Protein AF-A0A7W9WAJ3-F1 (afdb_monomer)

Radius of gyration: 45.56 Å; Cα contacts (8 Å, |Δi|>4): 59; chains: 1; bounding box: 118×29×117 Å

InterPro domains:
  IPR007157 PspA/VIPP1 [PF04012] (36-160)

pLDDT: mean 75.82, std 17.53, range [40.69, 97.5]

Solvent-accessible surface area (backbone atoms only — not comparable to full-atom values): 11025 Å² total; per-residue (Å²): 143,90,85,75,85,79,70,79,78,79,81,68,86,81,79,96,66,60,76,68,52,51,59,47,51,56,49,50,52,52,50,50,51,51,50,53,53,53,53,50,52,51,53,52,50,52,44,51,51,39,48,49,53,30,52,53,39,48,53,50,35,53,52,40,50,51,50,36,50,52,32,50,56,51,22,55,52,27,47,76,72,68,37,55,74,58,18,54,51,32,52,55,52,29,51,56,44,52,53,53,32,52,56,39,49,56,53,32,52,53,33,48,54,50,38,52,49,46,50,56,49,48,57,54,46,53,53,51,47,54,51,49,50,52,51,52,51,48,52,53,51,49,53,52,48,53,50,51,53,50,53,48,49,51,49,52,51,50,53,56,51,60,68,74,64,69,67,78,75,81,82,75,51,76,65,60,55,49,52,52,52,49,51,52,53,50,53,52,49,52,53,55,58,60,59,69,76,78,120

Structure (mmCIF, N/CA/C/O backbone):
data_AF-A0A7W9WAJ3-F1
#
_entry.id   AF-A0A7W9WAJ3-F1
#
loop_
_atom_site.group_PDB
_atom_site.id
_atom_site.type_symbol
_atom_site.label_atom_id
_atom_site.label_alt_id
_atom_site.label_comp_id
_atom_site.label_asym_id
_atom_site.label_entity_id
_atom_site.label_seq_id
_atom_site.pdbx_PDB_ins_code
_atom_site.Cartn_x
_atom_site.Cartn_y
_atom_site.Cartn_z
_atom_site.occupancy
_atom_site.B_iso_or_equiv
_atom_site.auth_seq_id
_atom_site.auth_comp_id
_atom_site.auth_asym_id
_atom_site.auth_atom_id
_atom_site.pdbx_PDB_model_num
ATOM 1 N N . MET A 1 1 ? 35.156 15.920 -78.385 1.00 47.38 1 MET A N 1
ATOM 2 C CA . MET A 1 1 ? 34.677 15.005 -77.328 1.00 47.38 1 MET A CA 1
ATOM 3 C C . MET A 1 1 ? 35.839 14.601 -76.423 1.00 47.38 1 MET A C 1
ATOM 5 O O . MET A 1 1 ? 36.484 13.623 -76.752 1.00 47.38 1 MET A O 1
ATOM 9 N N . GLN A 1 2 ? 36.147 15.353 -75.353 1.00 47.53 2 GLN A N 1
ATOM 10 C CA . GLN A 1 2 ? 37.034 14.914 -74.244 1.00 47.53 2 GLN A CA 1
ATOM 11 C C . GLN A 1 2 ? 37.204 16.011 -73.159 1.00 47.53 2 GLN A C 1
ATOM 13 O O . GLN A 1 2 ? 38.314 16.370 -72.790 1.00 47.53 2 GLN A O 1
ATOM 18 N N . ARG A 1 3 ? 36.112 16.615 -72.657 1.00 46.69 3 ARG A N 1
ATOM 19 C CA . ARG A 1 3 ? 36.189 17.608 -71.553 1.00 46.69 3 ARG A CA 1
ATOM 20 C C . ARG A 1 3 ? 35.044 17.560 -70.526 1.00 46.69 3 ARG A C 1
ATOM 22 O O . ARG A 1 3 ? 34.899 18.491 -69.747 1.00 46.69 3 ARG A O 1
ATOM 29 N N . HIS A 1 4 ? 34.261 16.479 -70.469 1.00 42.97 4 HIS A N 1
ATOM 30 C CA . HIS A 1 4 ? 33.134 16.377 -69.521 1.00 42.97 4 HIS A CA 1
ATOM 31 C C . HIS A 1 4 ? 33.294 15.329 -68.409 1.00 42.97 4 HIS A C 1
ATOM 33 O O . HIS A 1 4 ? 32.424 15.231 -67.555 1.00 42.97 4 HIS A O 1
ATOM 39 N N . LEU A 1 5 ? 34.416 14.603 -68.342 1.00 45.22 5 LEU A N 1
ATOM 40 C CA . LEU A 1 5 ? 34.637 13.572 -67.313 1.00 45.22 5 LEU A CA 1
ATOM 41 C C . LEU A 1 5 ? 35.437 14.042 -66.085 1.00 45.22 5 LEU A C 1
ATOM 43 O O . LEU A 1 5 ? 35.747 13.233 -65.224 1.00 45.22 5 LEU A O 1
ATOM 47 N N . ALA A 1 6 ? 35.751 15.337 -65.971 1.00 47.81 6 ALA A N 1
ATOM 48 C CA . ALA A 1 6 ? 36.511 15.879 -64.835 1.00 47.81 6 ALA A CA 1
ATOM 49 C C . ALA A 1 6 ? 35.654 16.641 -63.800 1.00 47.81 6 ALA A C 1
ATOM 51 O O . ALA A 1 6 ? 36.182 17.102 -62.796 1.00 47.81 6 ALA A 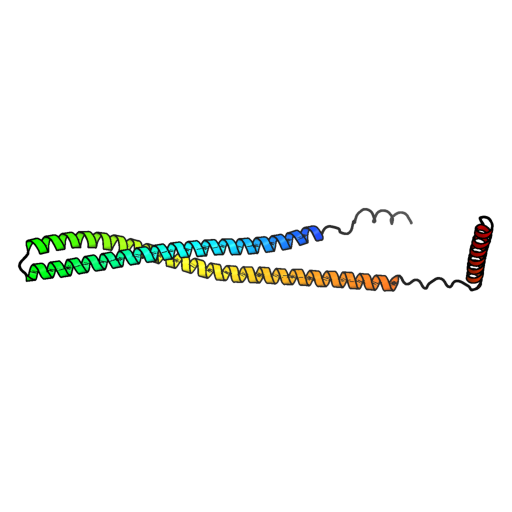O 1
ATOM 52 N N . LEU A 1 7 ? 34.339 16.778 -64.019 1.00 45.81 7 LEU A N 1
ATOM 53 C CA . LEU A 1 7 ? 33.447 17.567 -63.148 1.00 45.81 7 LEU A CA 1
ATOM 54 C C . LEU A 1 7 ? 32.481 16.727 -62.296 1.00 45.81 7 LEU A C 1
ATOM 56 O O . LEU A 1 7 ? 31.798 17.270 -61.436 1.00 45.81 7 LEU A O 1
ATOM 60 N N . LEU A 1 8 ? 32.468 15.403 -62.470 1.00 43.28 8 LEU A N 1
ATOM 61 C CA . LEU A 1 8 ? 31.647 14.470 -61.682 1.00 43.28 8 LEU A CA 1
ATOM 62 C C . LEU A 1 8 ? 32.394 13.849 -60.489 1.00 43.28 8 LEU A C 1
ATOM 64 O O . LEU A 1 8 ? 31.910 12.902 -59.884 1.00 43.28 8 LEU A O 1
ATOM 68 N N . LEU A 1 9 ? 33.563 14.393 -60.136 1.00 46.03 9 LEU A N 1
ATOM 69 C CA . LEU A 1 9 ? 34.382 13.941 -59.003 1.00 46.03 9 LEU A CA 1
ATOM 70 C C . LEU A 1 9 ? 34.427 14.948 -57.839 1.00 46.03 9 LEU A C 1
ATOM 72 O O . LEU A 1 9 ? 35.145 14.734 -56.871 1.00 46.03 9 LEU A O 1
ATOM 76 N N . TYR A 1 10 ? 33.630 16.023 -57.905 1.00 46.09 10 TYR A N 1
ATOM 77 C CA . TYR A 1 10 ? 33.519 17.036 -56.843 1.00 46.09 10 TYR A CA 1
ATOM 78 C C . TYR A 1 10 ? 32.160 17.056 -56.120 1.00 46.09 10 TYR A C 1
ATOM 80 O O . TYR A 1 10 ? 31.949 17.909 -55.262 1.00 46.09 10 TYR A O 1
ATOM 88 N N . LEU A 1 11 ? 31.241 16.128 -56.430 1.00 47.91 11 LEU A N 1
ATOM 89 C CA . LEU A 1 11 ? 29.884 16.125 -55.858 1.00 47.91 11 LEU A CA 1
ATOM 90 C C . LEU A 1 11 ? 29.547 14.921 -54.961 1.00 47.91 11 LEU A C 1
ATOM 92 O O . LEU A 1 11 ? 28.417 14.829 -54.496 1.00 47.91 11 LEU A O 1
ATOM 96 N N . PHE A 1 12 ? 30.487 14.010 -54.695 1.00 40.69 12 PHE A N 1
ATOM 97 C CA . PHE A 1 12 ? 30.233 12.857 -53.823 1.00 40.69 12 PHE A CA 1
ATOM 98 C C . PHE A 1 12 ? 31.459 12.511 -52.964 1.00 40.69 12 PHE A C 1
ATOM 100 O O . PHE A 1 12 ? 32.254 11.646 -53.330 1.00 40.69 12 PHE A O 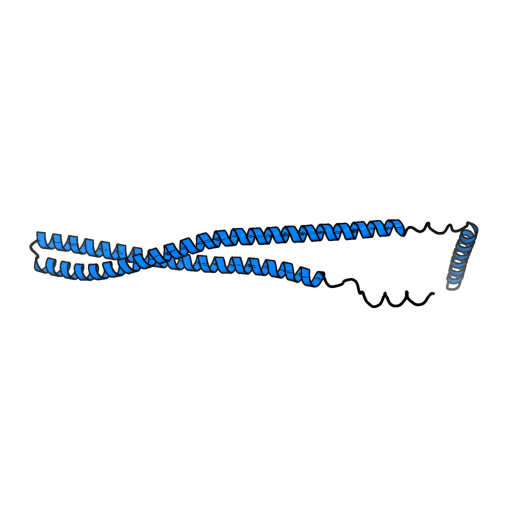1
ATOM 107 N N . PRO A 1 13 ? 31.637 13.156 -51.798 1.00 42.09 13 PRO A N 1
ATOM 108 C CA . PRO A 1 13 ? 32.417 12.547 -50.734 1.00 42.09 13 PRO A CA 1
ATOM 109 C C . PRO A 1 13 ? 31.605 11.367 -50.161 1.00 42.09 13 PRO A C 1
ATOM 111 O O . PRO A 1 13 ? 30.651 11.563 -49.411 1.00 42.09 13 PRO A O 1
ATOM 114 N N . LEU A 1 14 ? 31.952 10.135 -50.542 1.00 43.69 14 LEU A N 1
ATOM 115 C CA . LEU A 1 14 ? 31.552 8.918 -49.816 1.00 43.69 14 LEU A CA 1
ATOM 116 C C . LEU A 1 14 ? 32.333 8.837 -48.477 1.00 43.69 14 LEU A C 1
ATOM 118 O O . LEU A 1 14 ? 33.368 9.486 -48.324 1.00 43.69 14 LEU A O 1
ATOM 122 N N . PRO A 1 15 ? 31.865 8.098 -47.461 1.00 44.81 15 PRO A N 1
ATOM 123 C CA . PRO A 1 15 ? 30.843 8.538 -46.523 1.00 44.81 15 PRO A CA 1
ATOM 124 C C . PRO A 1 15 ? 31.377 8.403 -45.082 1.00 44.81 15 PRO A C 1
ATOM 126 O O . PRO A 1 15 ? 31.364 7.323 -44.508 1.00 44.81 15 PRO A O 1
ATOM 129 N N . GLN A 1 16 ? 31.812 9.488 -44.440 1.00 42.50 16 GLN A N 1
ATOM 130 C CA . GLN A 1 16 ? 32.240 9.450 -43.025 1.00 42.50 16 GLN A CA 1
ATOM 131 C C . GLN A 1 16 ? 31.134 9.871 -42.039 1.00 42.50 16 GLN A C 1
ATOM 133 O O . GLN A 1 16 ? 31.370 10.674 -41.137 1.00 42.50 16 GLN A O 1
ATOM 138 N N . ARG A 1 17 ? 29.900 9.363 -42.188 1.00 41.69 17 ARG A N 1
ATOM 139 C CA . ARG A 1 17 ? 28.781 9.740 -41.292 1.00 41.69 17 ARG A CA 1
ATOM 140 C C . ARG A 1 17 ? 28.090 8.625 -40.499 1.00 41.69 17 ARG A C 1
ATOM 142 O O . ARG A 1 17 ? 27.257 8.978 -39.680 1.00 41.69 17 ARG A O 1
ATOM 149 N N . ARG A 1 18 ? 28.438 7.339 -40.628 1.00 45.59 18 ARG A N 1
ATOM 150 C CA . ARG A 1 18 ? 27.729 6.272 -39.876 1.00 45.59 18 ARG A CA 1
ATOM 151 C C . ARG A 1 18 ? 28.206 6.063 -38.429 1.00 45.59 18 ARG A C 1
ATOM 153 O O . ARG A 1 18 ? 27.388 5.918 -37.527 1.00 45.59 18 ARG A O 1
ATOM 160 N N . SER A 1 19 ? 29.501 6.216 -38.146 1.00 47.41 19 SER A N 1
ATOM 161 C CA . SER A 1 19 ? 30.069 5.913 -36.815 1.00 47.41 19 SER A CA 1
ATOM 162 C C . SER A 1 19 ? 29.628 6.844 -35.670 1.00 47.41 19 SER A C 1
ATOM 164 O O . SER A 1 19 ? 29.719 6.485 -34.492 1.00 47.41 19 SER A O 1
ATOM 166 N N . ARG A 1 20 ? 29.143 8.057 -35.979 1.00 44.59 20 ARG A N 1
ATOM 167 C CA . ARG A 1 20 ? 28.605 8.999 -34.975 1.00 44.59 20 ARG A CA 1
ATOM 168 C C . ARG A 1 20 ? 27.141 8.702 -34.632 1.00 44.59 20 ARG A C 1
ATOM 170 O O . ARG A 1 20 ? 26.749 8.909 -33.486 1.00 44.59 20 ARG A O 1
ATOM 177 N N . GLU A 1 21 ? 26.372 8.207 -35.600 1.00 49.88 21 GLU A N 1
ATOM 178 C CA . GLU A 1 21 ? 24.980 7.781 -35.415 1.00 49.88 21 GLU A CA 1
ATOM 179 C C . GLU A 1 21 ? 24.902 6.428 -34.686 1.00 49.88 21 GLU A C 1
ATOM 181 O O . GLU A 1 21 ? 24.081 6.278 -33.786 1.00 49.88 21 GLU A O 1
ATOM 186 N N . GLU A 1 22 ? 25.825 5.496 -34.935 1.00 50.22 22 GLU A N 1
ATOM 187 C CA . GLU A 1 22 ? 25.887 4.185 -34.255 1.00 50.22 22 GLU A CA 1
ATOM 188 C C . GLU A 1 22 ? 26.140 4.287 -32.745 1.00 50.22 22 GLU A C 1
ATOM 190 O O . GLU A 1 22 ? 25.378 3.740 -31.947 1.00 50.22 22 GLU A O 1
ATOM 195 N N . ARG A 1 23 ? 27.150 5.068 -32.319 1.00 53.25 23 ARG A N 1
ATOM 196 C CA . ARG A 1 23 ? 27.362 5.340 -30.883 1.00 53.25 23 ARG A CA 1
ATOM 197 C C . ARG A 1 23 ? 26.149 6.014 -30.254 1.00 53.25 23 ARG A C 1
ATOM 199 O O . ARG A 1 23 ? 25.882 5.782 -29.080 1.00 53.25 23 ARG A O 1
ATOM 206 N N . SER A 1 24 ? 25.425 6.835 -31.016 1.00 62.44 24 SER A N 1
ATOM 207 C CA . SER A 1 24 ? 24.222 7.498 -30.518 1.00 62.44 24 SER A CA 1
ATOM 208 C C . SER A 1 24 ? 23.057 6.518 -30.349 1.00 62.44 24 SER A C 1
ATOM 210 O O . SER A 1 24 ? 22.353 6.597 -29.350 1.00 62.44 24 SER A O 1
ATOM 212 N N . ALA A 1 25 ? 22.895 5.541 -31.244 1.00 63.56 25 ALA A N 1
ATOM 213 C CA . ALA A 1 25 ? 21.810 4.566 -31.193 1.00 63.56 25 ALA A CA 1
ATOM 214 C C . ALA A 1 25 ? 21.971 3.566 -30.030 1.00 63.56 25 ALA A C 1
ATOM 216 O O . ALA A 1 25 ? 21.022 3.346 -29.274 1.00 63.56 25 ALA A O 1
ATOM 217 N N . ASP A 1 26 ? 23.181 3.042 -29.809 1.00 72.62 26 ASP A N 1
ATOM 218 C CA . ASP A 1 26 ? 23.477 2.180 -28.655 1.00 72.62 26 ASP A CA 1
ATOM 219 C C . ASP A 1 26 ? 23.326 2.929 -27.324 1.00 72.62 26 ASP A C 1
ATOM 221 O O . ASP A 1 26 ? 22.757 2.403 -26.364 1.00 72.62 26 ASP A O 1
ATOM 225 N N . GLN A 1 27 ? 23.772 4.190 -27.269 1.00 76.56 27 GLN A N 1
ATOM 226 C CA . GLN A 1 27 ? 23.587 5.047 -26.095 1.00 76.56 27 GLN A CA 1
ATOM 227 C C . GLN A 1 27 ? 22.108 5.342 -25.820 1.00 76.56 27 GLN A C 1
ATOM 229 O O . GLN A 1 27 ? 21.697 5.372 -24.659 1.00 76.56 27 GLN A O 1
ATOM 234 N N . LEU A 1 28 ? 21.296 5.535 -26.863 1.00 71.12 28 LEU A N 1
ATOM 235 C CA . LEU A 1 28 ? 19.856 5.757 -26.732 1.00 71.12 28 LEU A CA 1
ATOM 236 C C . LEU A 1 28 ? 19.127 4.503 -26.237 1.00 71.12 28 LEU A C 1
ATOM 238 O O . LEU A 1 28 ? 18.246 4.623 -25.386 1.00 71.12 28 LEU A O 1
ATOM 242 N N . LEU A 1 29 ? 19.508 3.310 -26.705 1.00 73.88 29 LEU A N 1
ATOM 243 C CA . LEU A 1 29 ? 18.935 2.055 -26.210 1.00 73.88 29 LEU A CA 1
ATOM 244 C C . LEU A 1 29 ? 19.327 1.775 -24.759 1.00 73.88 29 LEU A C 1
ATOM 246 O O . LEU A 1 29 ? 18.473 1.375 -23.969 1.00 73.88 29 LEU A O 1
ATOM 250 N N . ASP A 1 30 ? 20.584 2.012 -24.383 1.00 80.06 30 ASP A N 1
ATOM 251 C CA . ASP A 1 30 ? 21.033 1.842 -22.998 1.00 80.06 30 ASP A CA 1
ATOM 252 C C . ASP A 1 30 ? 20.345 2.842 -22.053 1.00 80.06 30 ASP A C 1
ATOM 254 O O . ASP A 1 30 ? 19.888 2.482 -20.966 1.00 80.06 30 ASP A O 1
ATOM 258 N N . LEU A 1 31 ? 20.169 4.090 -22.500 1.00 77.94 31 LEU A N 1
ATOM 259 C CA . LEU A 1 31 ? 19.400 5.099 -21.775 1.00 77.94 31 LEU A CA 1
ATOM 260 C C . LEU A 1 31 ? 17.921 4.708 -21.640 1.00 77.94 31 LEU A C 1
ATOM 262 O O . LEU A 1 31 ? 17.331 4.906 -20.578 1.00 77.94 31 LEU A O 1
ATOM 266 N N . ALA A 1 32 ? 17.317 4.153 -22.694 1.00 73.44 32 ALA A N 1
ATOM 267 C CA . ALA A 1 32 ? 15.936 3.683 -22.662 1.00 73.44 32 ALA A CA 1
ATOM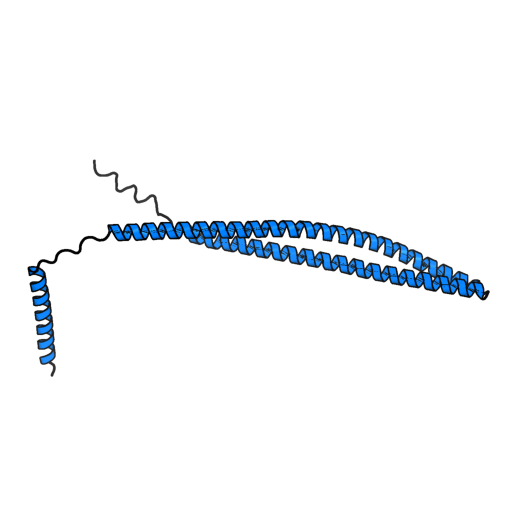 268 C C . ALA A 1 32 ? 15.755 2.525 -21.669 1.00 73.44 32 ALA A C 1
ATOM 270 O O . ALA A 1 32 ? 14.806 2.557 -20.887 1.00 73.44 32 ALA A O 1
ATOM 271 N N . LYS A 1 33 ? 16.685 1.557 -21.638 1.00 78.25 33 LYS A N 1
ATOM 272 C CA . LYS A 1 33 ? 16.693 0.469 -20.643 1.00 78.25 33 LYS A CA 1
ATOM 273 C C . LYS A 1 33 ? 16.789 1.011 -19.219 1.00 78.25 33 LYS A C 1
ATOM 275 O O . LYS A 1 33 ? 15.911 0.737 -18.409 1.00 78.25 33 LYS A O 1
ATOM 280 N N . LYS A 1 34 ? 17.779 1.867 -18.948 1.00 83.88 34 LYS A N 1
ATOM 281 C CA . LYS A 1 34 ? 17.963 2.488 -17.625 1.00 83.88 34 LYS A CA 1
ATOM 282 C C . LYS A 1 34 ? 16.723 3.249 -17.162 1.00 83.88 34 LYS A C 1
ATOM 284 O O . LYS A 1 34 ? 16.297 3.088 -16.025 1.00 83.88 34 LYS A O 1
ATOM 289 N N . ARG A 1 35 ? 16.096 4.034 -18.046 1.00 75.00 35 ARG A N 1
ATOM 290 C CA 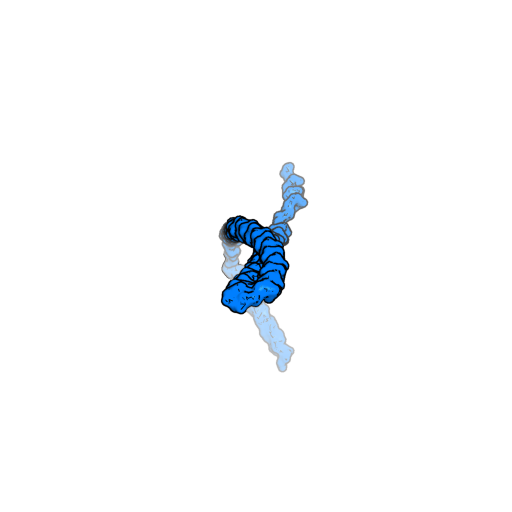. ARG A 1 35 ? 14.850 4.748 -17.719 1.00 75.00 35 ARG A CA 1
ATOM 291 C C . ARG A 1 35 ? 13.691 3.802 -17.407 1.00 75.00 35 ARG A C 1
ATOM 293 O O . ARG A 1 35 ? 12.903 4.111 -16.518 1.00 75.00 35 ARG A O 1
ATOM 300 N N . LEU A 1 36 ? 13.560 2.688 -18.130 1.00 77.19 36 LEU A N 1
ATOM 301 C CA . LEU A 1 36 ? 12.531 1.683 -17.847 1.00 77.19 36 LEU A CA 1
ATOM 302 C C . LEU A 1 36 ? 12.753 1.036 -16.473 1.00 77.19 36 LEU A C 1
ATOM 304 O O . LEU A 1 36 ? 11.806 0.939 -15.694 1.00 77.19 36 LEU A O 1
ATOM 308 N N . ASP A 1 37 ? 13.996 0.680 -16.151 1.00 81.50 37 ASP A N 1
ATOM 309 C CA . ASP A 1 37 ? 14.356 0.093 -14.857 1.00 81.50 37 ASP A CA 1
ATOM 310 C C . ASP A 1 37 ? 14.118 1.072 -13.694 1.00 81.50 37 ASP A C 1
ATOM 312 O O . ASP A 1 37 ? 13.551 0.700 -12.665 1.00 81.50 37 ASP A O 1
ATOM 316 N N . GLU A 1 38 ? 14.486 2.346 -13.862 1.00 83.00 38 GLU A N 1
ATOM 317 C CA . GLU A 1 38 ? 14.247 3.396 -12.863 1.00 83.00 38 GLU A CA 1
ATOM 318 C C . GLU A 1 38 ? 12.754 3.633 -12.609 1.00 83.00 38 GLU A C 1
ATOM 320 O O . GLU A 1 38 ? 12.333 3.756 -11.456 1.00 83.00 38 GLU A O 1
ATOM 325 N N . LEU A 1 39 ? 11.940 3.700 -13.669 1.00 78.00 39 LEU A N 1
ATOM 326 C CA . LEU A 1 39 ? 10.490 3.867 -13.538 1.00 78.00 39 LEU A CA 1
ATOM 327 C C . LEU A 1 39 ? 9.868 2.688 -12.787 1.00 78.00 39 LEU A C 1
ATOM 329 O O . LEU A 1 39 ? 9.074 2.886 -11.868 1.00 78.00 39 LEU A O 1
ATOM 333 N N . HIS A 1 40 ? 10.291 1.469 -13.106 1.00 78.56 40 HIS A N 1
ATOM 334 C CA . HIS A 1 40 ? 9.849 0.281 -12.391 1.00 78.56 40 HIS A CA 1
ATOM 335 C C . HIS A 1 40 ? 10.226 0.256 -10.922 1.00 78.56 40 HIS A C 1
ATOM 337 O O . HIS A 1 40 ? 9.401 -0.115 -10.085 1.00 78.56 40 HIS A O 1
ATOM 343 N N . ALA A 1 41 ? 11.459 0.639 -10.595 1.00 84.50 41 ALA A N 1
ATOM 344 C CA . ALA A 1 41 ? 11.903 0.708 -9.213 1.00 84.50 41 ALA A CA 1
ATOM 345 C C . ALA A 1 41 ? 11.013 1.664 -8.401 1.00 84.50 41 ALA A C 1
ATOM 347 O O . ALA A 1 41 ? 10.551 1.298 -7.320 1.00 84.50 41 ALA A O 1
ATOM 348 N N . ARG A 1 42 ? 10.684 2.836 -8.963 1.00 81.81 42 ARG A N 1
ATOM 349 C CA . ARG A 1 42 ? 9.799 3.826 -8.323 1.00 81.81 42 ARG A CA 1
ATOM 350 C C . ARG A 1 42 ? 8.388 3.295 -8.096 1.00 81.81 42 ARG A C 1
ATOM 352 O O . ARG A 1 42 ? 7.825 3.499 -7.025 1.00 81.81 42 ARG A O 1
ATOM 359 N N . HIS A 1 43 ? 7.806 2.602 -9.070 1.00 80.62 43 HIS A N 1
ATOM 360 C CA . HIS A 1 43 ? 6.450 2.069 -8.913 1.00 80.62 43 HIS A CA 1
ATOM 361 C C . HIS A 1 43 ? 6.397 0.920 -7.897 1.00 80.62 43 HIS A C 1
ATOM 363 O O . HIS A 1 43 ? 5.449 0.822 -7.115 1.00 80.62 43 HIS A O 1
ATOM 369 N N . ARG A 1 44 ? 7.443 0.083 -7.831 1.00 84.12 44 ARG A N 1
ATOM 370 C CA . ARG A 1 44 ? 7.581 -0.925 -6.767 1.00 84.12 44 ARG A CA 1
ATOM 371 C C . ARG A 1 44 ? 7.684 -0.280 -5.391 1.00 84.12 44 ARG A C 1
ATOM 373 O O . ARG A 1 44 ? 7.025 -0.734 -4.462 1.00 84.12 44 ARG A O 1
ATOM 380 N N . GLU A 1 45 ? 8.467 0.785 -5.264 1.00 87.00 45 GLU A N 1
ATOM 381 C CA . GLU A 1 45 ? 8.585 1.544 -4.018 1.00 87.00 45 GLU A CA 1
ATOM 382 C C . GLU A 1 45 ? 7.228 2.120 -3.583 1.00 87.00 45 GLU A C 1
ATOM 384 O O . GLU A 1 45 ? 6.817 1.937 -2.437 1.00 87.00 45 GLU A O 1
ATOM 389 N N . GLN A 1 46 ? 6.470 2.713 -4.510 1.00 83.69 46 GLN A N 1
ATOM 390 C CA . GLN A 1 46 ? 5.113 3.204 -4.245 1.00 83.69 46 GLN A CA 1
ATOM 391 C C . GLN A 1 46 ? 4.165 2.093 -3.773 1.00 83.69 46 GLN A C 1
ATOM 393 O O . GLN A 1 46 ? 3.394 2.300 -2.834 1.00 83.69 46 GLN A O 1
ATOM 398 N N . ALA A 1 47 ? 4.244 0.898 -4.363 1.00 83.88 47 ALA A N 1
ATOM 399 C CA . ALA A 1 47 ? 3.459 -0.245 -3.907 1.00 83.88 47 ALA A CA 1
ATOM 400 C C . ALA A 1 47 ? 3.853 -0.725 -2.513 1.00 83.88 47 ALA A C 1
ATOM 402 O O . ALA A 1 47 ? 2.976 -1.035 -1.708 1.00 83.88 47 ALA A O 1
ATOM 403 N N . VAL A 1 48 ? 5.148 -0.758 -2.196 1.00 88.00 48 VAL A N 1
ATOM 404 C CA . VAL A 1 48 ? 5.620 -1.103 -0.849 1.00 88.00 48 VAL A CA 1
ATOM 405 C C . VAL A 1 48 ? 5.088 -0.103 0.176 1.00 88.00 48 VAL A C 1
ATOM 407 O O . VAL A 1 48 ? 4.600 -0.517 1.229 1.00 88.00 48 VAL A O 1
ATOM 410 N N . ILE A 1 49 ? 5.108 1.195 -0.135 1.00 87.81 49 ILE A N 1
ATOM 411 C CA . ILE A 1 49 ? 4.546 2.239 0.733 1.00 87.81 49 ILE A CA 1
ATOM 412 C C . ILE A 1 49 ? 3.044 2.011 0.945 1.00 87.81 49 ILE A C 1
ATOM 414 O O . ILE A 1 49 ? 2.594 1.976 2.090 1.00 87.81 49 ILE A O 1
ATOM 418 N N . ALA A 1 50 ? 2.278 1.784 -0.126 1.00 85.62 50 ALA A N 1
ATOM 419 C CA . ALA A 1 50 ? 0.837 1.541 -0.042 1.00 85.62 50 ALA A CA 1
ATOM 420 C C . ALA A 1 50 ? 0.502 0.275 0.772 1.00 85.62 50 ALA A C 1
ATOM 422 O O . ALA A 1 50 ? -0.380 0.291 1.630 1.00 85.62 50 ALA A O 1
ATOM 423 N N . LEU A 1 51 ? 1.244 -0.818 0.564 1.00 87.06 51 LEU A N 1
ATOM 424 C CA . LEU A 1 51 ? 1.084 -2.055 1.334 1.00 87.06 51 LEU A CA 1
ATOM 425 C C . LEU A 1 51 ? 1.432 -1.862 2.811 1.00 87.06 51 LEU A C 1
ATOM 427 O O . LEU A 1 51 ? 0.741 -2.392 3.679 1.00 87.06 51 LEU A O 1
ATOM 431 N N . THR A 1 52 ? 2.477 -1.088 3.101 1.00 90.12 52 THR A N 1
ATOM 432 C CA . THR A 1 52 ? 2.877 -0.771 4.476 1.00 90.12 52 THR A CA 1
ATOM 433 C C . THR A 1 52 ? 1.796 0.047 5.178 1.00 90.12 52 THR A C 1
ATOM 435 O O . THR A 1 52 ? 1.412 -0.282 6.297 1.00 90.12 52 THR A O 1
ATOM 438 N N . GLN A 1 53 ? 1.243 1.062 4.508 1.00 89.19 53 GLN A N 1
ATOM 439 C CA . GLN A 1 53 ? 0.124 1.850 5.032 1.00 89.19 53 GLN A CA 1
ATOM 440 C C . GLN A 1 53 ? -1.095 0.968 5.324 1.00 89.19 53 GLN A C 1
ATOM 442 O O . GLN A 1 53 ? -1.654 1.046 6.416 1.00 89.19 53 GLN A O 1
ATOM 447 N N . LYS A 1 54 ? -1.453 0.071 4.397 1.00 92.69 54 LYS A N 1
ATOM 448 C CA . LYS A 1 54 ? -2.539 -0.898 4.590 1.00 92.69 54 LYS A CA 1
ATOM 449 C C . LYS A 1 54 ? -2.301 -1.795 5.809 1.00 92.69 54 LYS A C 1
ATOM 451 O O . LYS A 1 54 ? -3.206 -1.985 6.610 1.00 92.69 54 LYS A O 1
ATOM 456 N N . ASN A 1 55 ? -1.093 -2.337 5.964 1.00 92.94 55 ASN A N 1
ATOM 457 C CA . ASN A 1 55 ? -0.763 -3.223 7.084 1.00 92.94 55 ASN A CA 1
ATOM 458 C C . ASN A 1 55 ? -0.802 -2.491 8.432 1.00 92.94 55 ASN A C 1
ATOM 460 O O . ASN A 1 55 ? -1.287 -3.046 9.414 1.00 92.94 55 ASN A O 1
ATOM 464 N N . ASN A 1 56 ? -0.342 -1.239 8.475 1.00 93.00 56 ASN A N 1
ATOM 465 C CA . ASN A 1 56 ? -0.418 -0.420 9.683 1.00 93.00 56 ASN A CA 1
ATOM 466 C C . ASN A 1 56 ? -1.877 -0.135 10.074 1.00 93.00 56 ASN A C 1
ATOM 468 O O . ASN A 1 56 ? -2.232 -0.271 11.242 1.00 93.00 56 ASN A O 1
ATOM 472 N N . LEU A 1 57 ? -2.728 0.206 9.099 1.00 94.25 57 LEU A N 1
ATOM 473 C CA . LEU A 1 57 ? -4.163 0.412 9.322 1.00 94.25 57 LEU A CA 1
ATOM 474 C C . LEU A 1 57 ? -4.861 -0.875 9.770 1.00 94.25 57 LEU A C 1
ATOM 476 O O . LEU A 1 57 ? -5.673 -0.835 10.688 1.00 94.25 57 LEU A O 1
ATOM 480 N N . GLN A 1 58 ? -4.505 -2.020 9.184 1.00 94.62 58 GLN A N 1
ATOM 481 C CA . GLN A 1 58 ? -5.025 -3.318 9.613 1.00 94.62 58 GLN A CA 1
ATOM 482 C C . GLN A 1 58 ? -4.673 -3.593 11.077 1.00 94.62 58 GLN A C 1
ATOM 484 O O . GLN A 1 58 ? -5.554 -3.926 11.860 1.00 94.62 58 GLN A O 1
ATOM 489 N N . SER A 1 59 ? -3.412 -3.380 11.470 1.00 96.00 59 SER A N 1
ATOM 490 C CA . SER A 1 59 ? -2.994 -3.541 12.868 1.00 96.00 59 SER A CA 1
ATOM 491 C C . SER A 1 59 ? -3.787 -2.629 13.806 1.00 96.00 59 SER A C 1
ATOM 493 O O . SER A 1 59 ? -4.183 -3.052 14.887 1.00 96.00 59 SER A O 1
ATOM 495 N N . GLN A 1 60 ? -4.046 -1.386 13.392 1.00 94.44 60 GLN A N 1
ATOM 496 C CA . GLN A 1 60 ? -4.825 -0.437 14.182 1.00 94.44 60 GLN A CA 1
ATOM 497 C C . GLN A 1 60 ? -6.283 -0.884 14.353 1.00 94.44 60 GLN A C 1
ATOM 499 O O . GLN A 1 60 ? -6.831 -0.777 15.451 1.00 94.44 60 GLN A O 1
ATOM 504 N N . VAL A 1 61 ? -6.903 -1.397 13.287 1.00 96.75 61 VAL A N 1
ATOM 505 C CA . VAL A 1 61 ? -8.251 -1.981 13.329 1.00 96.75 61 VAL A CA 1
ATOM 506 C C . VAL A 1 61 ? -8.280 -3.172 14.284 1.00 96.75 61 VAL A C 1
ATOM 508 O O . VAL A 1 61 ? -9.124 -3.207 15.179 1.00 96.75 61 VAL A O 1
ATOM 511 N N . ASP A 1 62 ? -7.323 -4.092 14.173 1.00 97.06 62 ASP A N 1
ATOM 512 C CA . ASP A 1 62 ? -7.251 -5.284 15.021 1.00 97.06 62 ASP A CA 1
ATOM 513 C C . ASP A 1 62 ? -7.100 -4.919 16.513 1.00 97.06 62 ASP A C 1
ATOM 515 O O . ASP A 1 62 ? -7.726 -5.527 17.387 1.00 97.06 62 ASP A O 1
ATOM 519 N N . ASP A 1 63 ? -6.292 -3.905 16.829 1.00 96.44 63 ASP A N 1
ATOM 520 C CA . ASP A 1 63 ? -6.085 -3.438 18.203 1.00 96.44 63 ASP A CA 1
ATOM 521 C C . ASP A 1 63 ? -7.329 -2.741 18.778 1.00 96.44 63 ASP A C 1
ATOM 523 O O . ASP A 1 63 ? -7.692 -2.952 19.945 1.00 96.44 63 ASP A O 1
ATOM 527 N N . LEU A 1 64 ? -8.033 -1.955 17.959 1.00 95.44 64 LEU A N 1
ATOM 528 C CA . LEU A 1 64 ? -9.309 -1.344 18.335 1.00 95.44 64 LEU A CA 1
ATOM 529 C C . LEU A 1 64 ? -10.393 -2.406 18.554 1.00 95.44 64 LEU A C 1
ATOM 531 O O . LEU A 1 64 ? -11.102 -2.342 19.560 1.00 95.44 64 LEU A O 1
ATOM 535 N N . GLN A 1 65 ? -10.479 -3.419 17.688 1.00 96.69 65 GLN A N 1
ATOM 536 C CA . GLN A 1 65 ? -11.412 -4.540 17.837 1.00 96.69 65 GLN A CA 1
ATOM 537 C C . GLN A 1 65 ? -11.174 -5.302 19.143 1.00 96.69 65 GLN A C 1
ATOM 539 O O . GLN A 1 65 ? -12.115 -5.510 19.914 1.00 96.69 65 GLN A O 1
ATOM 544 N N . LYS A 1 66 ? -9.916 -5.640 19.458 1.00 97.50 66 LYS A N 1
ATOM 545 C CA . LYS A 1 66 ? -9.558 -6.262 20.746 1.00 97.50 66 LYS A CA 1
ATOM 546 C C . LYS A 1 66 ? -9.959 -5.385 21.927 1.00 97.50 66 LYS A C 1
ATOM 548 O O . LYS A 1 66 ? -10.455 -5.886 22.932 1.00 97.50 66 LYS A O 1
ATOM 553 N N . THR A 1 67 ? -9.753 -4.073 21.828 1.00 96.12 67 THR A N 1
ATOM 554 C CA . THR A 1 67 ? -10.109 -3.131 22.898 1.00 96.12 67 THR A CA 1
ATOM 555 C C . THR A 1 67 ? -11.621 -3.082 23.121 1.00 96.12 67 THR A C 1
ATOM 557 O O . THR A 1 67 ? -12.071 -3.185 24.263 1.00 96.12 67 THR A O 1
ATOM 560 N N . VAL A 1 68 ? -12.409 -3.005 22.046 1.00 97.06 68 VAL A N 1
ATOM 561 C CA . VAL A 1 68 ? -13.879 -3.052 22.092 1.00 97.06 68 VAL A CA 1
ATOM 562 C C . VAL A 1 68 ? -14.364 -4.362 22.713 1.00 97.06 68 VAL A C 1
ATOM 564 O O . VAL A 1 68 ? -15.213 -4.333 23.606 1.00 97.06 68 VAL A O 1
ATOM 567 N N . GLN A 1 69 ? -13.793 -5.498 22.304 1.00 96.81 69 GLN A N 1
ATOM 568 C CA . GLN A 1 69 ? -14.134 -6.809 22.854 1.00 96.81 69 GLN A CA 1
ATOM 569 C C . GLN A 1 69 ? -13.800 -6.901 24.350 1.00 96.81 69 GLN A C 1
ATOM 571 O O . GLN A 1 69 ? -14.649 -7.277 25.155 1.00 96.81 69 GLN A O 1
ATOM 576 N N . ASN A 1 70 ? -12.609 -6.458 24.754 1.00 97.19 70 ASN A N 1
ATOM 577 C CA . ASN A 1 70 ? -12.204 -6.435 26.159 1.00 97.19 70 ASN A CA 1
ATOM 578 C C . ASN A 1 70 ? -13.122 -5.547 27.017 1.00 97.19 70 ASN A C 1
ATOM 580 O O . ASN A 1 70 ? -13.423 -5.885 28.163 1.00 97.19 70 ASN A O 1
ATOM 584 N N . LEU A 1 71 ? -13.555 -4.393 26.498 1.00 96.56 71 LEU A N 1
ATOM 585 C CA . LEU A 1 71 ? -14.496 -3.510 27.193 1.00 96.56 71 LEU A CA 1
ATOM 586 C C . LEU A 1 71 ? -15.884 -4.145 27.310 1.00 96.56 71 LEU A C 1
ATOM 588 O O . LEU A 1 71 ? -16.503 -4.040 28.368 1.00 96.56 71 LEU A O 1
ATOM 592 N N . GLN A 1 72 ? -16.339 -4.843 26.267 1.00 95.56 72 GLN A N 1
ATOM 593 C CA . GLN A 1 72 ? -17.588 -5.603 26.279 1.00 95.56 72 GLN A CA 1
ATOM 594 C C . GLN A 1 72 ? -17.563 -6.696 27.358 1.00 95.56 72 GLN A C 1
ATOM 596 O O . GLN A 1 72 ? -18.447 -6.736 28.212 1.00 95.56 72 GLN A O 1
ATOM 601 N N . GLU A 1 73 ? -16.519 -7.526 27.386 1.00 97.19 73 GLU A N 1
ATOM 602 C CA . GLU A 1 73 ? -16.370 -8.608 28.368 1.00 97.19 73 GLU A CA 1
ATOM 603 C C . GLU A 1 73 ? -16.318 -8.075 29.810 1.00 97.19 73 GLU A C 1
ATOM 605 O O . GLU A 1 73 ? -16.941 -8.633 30.722 1.00 97.19 73 GLU A O 1
ATOM 610 N N . LYS A 1 74 ? -15.615 -6.954 30.028 1.00 95.81 74 LYS A N 1
ATOM 611 C CA . LYS A 1 74 ? -15.562 -6.274 31.331 1.00 95.81 74 LYS A CA 1
ATOM 612 C C . LYS A 1 74 ? -16.918 -5.698 31.734 1.00 95.81 74 LYS A C 1
ATOM 614 O O . LYS A 1 74 ? -17.290 -5.821 32.901 1.00 95.81 74 LYS A O 1
ATOM 619 N N . ALA A 1 75 ? -17.658 -5.099 30.801 1.00 95.81 75 ALA A N 1
ATOM 620 C CA . ALA A 1 75 ? -18.994 -4.577 31.067 1.00 95.81 75 ALA A CA 1
ATOM 621 C C . ALA A 1 75 ? -19.953 -5.711 31.462 1.00 95.81 75 ALA A C 1
ATOM 623 O O . ALA A 1 75 ? -20.636 -5.615 32.478 1.00 95.81 75 ALA A O 1
ATOM 624 N N . GLU A 1 76 ? -19.933 -6.833 30.741 1.00 95.69 76 GLU A N 1
ATOM 625 C CA . GLU A 1 76 ? -20.731 -8.022 31.067 1.00 95.69 76 GLU A CA 1
ATOM 626 C C . GLU A 1 76 ? -20.353 -8.636 32.421 1.00 95.69 76 GLU A C 1
ATOM 628 O O . GLU A 1 76 ? -21.208 -9.129 33.161 1.00 95.69 76 GLU A O 1
ATOM 633 N N . ALA A 1 77 ? -19.067 -8.624 32.779 1.00 96.75 77 ALA A N 1
ATOM 634 C CA . ALA A 1 77 ? -18.619 -9.042 34.104 1.00 96.75 77 ALA A CA 1
ATOM 635 C C . ALA A 1 77 ? -19.120 -8.095 35.210 1.00 96.75 77 ALA A C 1
ATOM 637 O O . ALA A 1 77 ? -19.544 -8.576 36.261 1.00 96.75 77 ALA A O 1
ATOM 638 N N . ALA A 1 78 ? -19.115 -6.779 34.979 1.00 95.81 78 ALA A N 1
ATOM 639 C CA . ALA A 1 78 ? -19.635 -5.785 35.920 1.00 95.81 78 ALA A CA 1
ATOM 640 C C . ALA A 1 78 ? -21.152 -5.939 36.132 1.00 95.81 78 ALA A C 1
ATOM 642 O O . ALA A 1 78 ? -21.609 -5.959 37.274 1.00 95.81 78 ALA A O 1
ATOM 643 N N . VAL A 1 79 ? -21.922 -6.170 35.059 1.00 95.62 79 VAL A N 1
ATOM 644 C CA . VAL A 1 79 ? -23.366 -6.469 35.149 1.00 95.62 79 VAL A CA 1
ATOM 645 C C . VAL A 1 79 ? -23.614 -7.721 35.991 1.00 95.62 79 VAL A C 1
ATOM 647 O O . VAL A 1 79 ? -24.442 -7.700 36.898 1.00 95.62 79 VAL A O 1
ATOM 650 N N . ARG A 1 80 ? -22.854 -8.802 35.761 1.00 95.56 80 ARG A N 1
ATOM 651 C CA . ARG A 1 80 ? -22.967 -10.046 36.549 1.00 95.56 80 ARG A CA 1
ATOM 652 C C . ARG A 1 80 ? -22.663 -9.852 38.037 1.00 95.56 80 ARG A C 1
ATOM 654 O O . ARG A 1 80 ? -23.200 -10.584 38.861 1.00 95.56 80 ARG A O 1
ATOM 661 N N . LYS A 1 81 ? -21.819 -8.877 38.381 1.00 95.75 81 LYS A N 1
ATOM 662 C CA . LYS A 1 81 ? -21.489 -8.506 39.765 1.00 95.75 81 LYS A CA 1
ATOM 663 C C . LYS A 1 81 ? -22.476 -7.507 40.387 1.00 95.75 81 LYS A C 1
ATOM 665 O O . LYS A 1 81 ? -22.353 -7.212 41.570 1.00 95.75 81 LYS A O 1
ATOM 670 N N . GLY A 1 82 ? -23.441 -6.994 39.619 1.00 95.12 82 GLY A N 1
ATOM 671 C CA . GLY A 1 82 ? -24.387 -5.963 40.062 1.00 95.12 82 GLY A CA 1
ATOM 672 C C . GLY A 1 82 ? -23.826 -4.535 40.031 1.00 95.12 82 GLY A C 1
ATOM 673 O O . GLY A 1 82 ? -24.458 -3.608 40.536 1.00 95.12 82 GLY A O 1
ATOM 674 N N . GLU A 1 83 ? -22.657 -4.326 39.425 1.00 96.06 83 GLU A N 1
ATOM 675 C CA . GLU A 1 83 ? -21.979 -3.030 39.324 1.00 96.06 83 GLU A CA 1
ATOM 676 C C . GLU A 1 83 ? -22.485 -2.231 38.105 1.00 96.06 83 GLU A C 1
ATOM 678 O O . GLU A 1 83 ? -21.728 -1.891 37.194 1.00 96.06 83 GLU A O 1
ATOM 683 N N . ASN A 1 84 ? -23.784 -1.916 38.076 1.00 93.56 84 ASN A N 1
ATOM 684 C CA . ASN A 1 84 ? -24.445 -1.302 36.909 1.00 93.56 84 ASN A CA 1
ATOM 685 C C . ASN A 1 84 ? -23.818 0.037 36.480 1.00 93.56 84 ASN A C 1
ATOM 687 O O . ASN A 1 84 ? -23.614 0.276 35.295 1.00 93.56 84 ASN A O 1
ATOM 691 N N . ALA A 1 85 ? -23.429 0.887 37.437 1.00 94.75 85 ALA A N 1
ATOM 692 C CA . ALA A 1 85 ? -22.783 2.166 37.131 1.00 94.75 85 ALA A CA 1
ATOM 693 C C . ALA A 1 85 ? -21.410 1.993 36.451 1.00 94.75 85 ALA A C 1
ATOM 695 O O . ALA A 1 85 ? -21.019 2.806 35.610 1.00 94.75 85 ALA A O 1
ATOM 696 N N . LEU A 1 86 ? -20.672 0.931 36.801 1.00 94.19 86 LEU A N 1
ATOM 697 C CA . LEU A 1 86 ? -19.402 0.605 36.155 1.00 94.19 86 LEU A CA 1
ATOM 698 C C . LEU A 1 86 ? -19.639 0.057 34.745 1.00 94.19 86 LEU A C 1
ATOM 700 O O . LEU A 1 86 ? -18.936 0.457 33.817 1.00 94.19 86 LEU A O 1
ATOM 704 N N . ALA A 1 87 ? -20.644 -0.805 34.576 1.00 95.88 87 ALA A N 1
ATOM 705 C CA . ALA A 1 87 ? -21.036 -1.324 33.271 1.00 95.88 87 ALA A CA 1
ATOM 706 C C . ALA A 1 87 ? -21.418 -0.195 32.300 1.00 95.88 87 ALA A C 1
ATOM 708 O O . ALA A 1 87 ? -20.902 -0.154 31.185 1.00 95.88 87 ALA A O 1
ATOM 709 N N . ASP A 1 88 ? -22.222 0.776 32.741 1.00 96.06 88 ASP A N 1
ATOM 710 C CA . ASP A 1 88 ? -22.607 1.932 31.923 1.00 96.06 88 ASP A CA 1
ATOM 711 C C . ASP A 1 88 ? -21.395 2.769 31.495 1.00 96.06 88 ASP A C 1
ATOM 713 O O . ASP A 1 88 ? -21.308 3.218 30.349 1.00 96.06 88 ASP A O 1
ATOM 717 N N . LYS A 1 89 ? -20.429 2.967 32.402 1.00 96.44 89 LYS A N 1
ATOM 718 C CA . LYS A 1 89 ? -19.188 3.683 32.085 1.00 96.44 89 LYS A CA 1
ATOM 719 C C . LYS A 1 89 ? -18.376 2.941 31.020 1.00 96.44 89 LYS A C 1
ATOM 721 O O . LYS A 1 89 ? -17.941 3.566 30.054 1.00 96.44 89 LYS A O 1
ATOM 726 N N . LEU A 1 90 ? -18.207 1.627 31.176 1.00 96.75 90 LEU A N 1
ATOM 727 C CA . LEU A 1 90 ? -17.479 0.782 30.226 1.00 96.75 90 LEU A CA 1
ATOM 728 C C . LEU A 1 90 ? -18.164 0.742 28.855 1.00 96.75 90 LEU A C 1
ATOM 730 O O . LEU A 1 90 ? -17.482 0.786 27.836 1.00 96.75 90 LEU A O 1
ATOM 734 N N . LEU A 1 91 ? -19.500 0.726 28.810 1.00 95.44 91 LEU A N 1
ATOM 735 C CA . LEU A 1 91 ? -20.259 0.767 27.557 1.00 95.44 91 LEU A CA 1
ATOM 736 C C . LEU A 1 91 ? -20.126 2.111 26.829 1.00 95.44 91 LEU A C 1
ATOM 738 O O . LEU A 1 91 ? -19.999 2.128 25.607 1.00 95.44 91 LEU A O 1
ATOM 742 N N . ARG A 1 92 ? -20.103 3.238 27.550 1.00 96.44 92 ARG A N 1
ATOM 743 C CA . ARG A 1 92 ? -19.833 4.555 26.940 1.00 96.44 92 ARG A CA 1
ATOM 744 C C . ARG A 1 92 ? -18.419 4.638 26.377 1.00 96.44 92 ARG A C 1
ATOM 746 O O . ARG A 1 92 ? -18.214 5.162 25.286 1.00 96.44 92 ARG A O 1
ATOM 753 N N . GLU A 1 93 ? -17.447 4.109 27.112 1.00 95.69 93 GLU A N 1
ATOM 754 C CA . GLU A 1 93 ? -16.066 4.037 26.645 1.00 95.69 93 GLU A CA 1
ATOM 755 C C . GLU A 1 93 ? -15.955 3.147 25.399 1.00 95.69 93 GLU A C 1
ATOM 757 O O . GLU A 1 93 ? -15.385 3.566 24.393 1.00 95.69 93 GLU A O 1
ATOM 762 N N . LYS A 1 94 ? -16.602 1.976 25.410 1.00 96.62 94 LYS A N 1
ATOM 763 C CA . LYS A 1 94 ? -16.712 1.081 24.253 1.00 96.62 94 LYS A CA 1
ATOM 764 C C . LYS A 1 94 ? -17.281 1.804 23.029 1.00 96.62 94 LYS A C 1
ATOM 766 O O . LYS A 1 94 ? -16.690 1.707 21.960 1.00 96.62 94 LYS A O 1
ATOM 771 N N . GLN A 1 95 ? -18.362 2.573 23.180 1.00 96.25 95 GLN A N 1
ATOM 772 C CA . GLN A 1 95 ? -18.947 3.348 22.076 1.00 96.25 95 GLN A CA 1
ATOM 773 C C . GLN A 1 95 ? -17.954 4.348 21.462 1.00 96.25 95 GLN A C 1
ATOM 775 O O . GLN A 1 95 ? -17.930 4.521 20.245 1.00 96.25 95 GLN A O 1
ATOM 780 N N . SER A 1 96 ? -17.104 4.980 22.278 1.00 95.81 96 SER A N 1
ATOM 781 C CA . SER A 1 96 ? -16.039 5.868 21.788 1.00 95.81 96 SER A CA 1
ATOM 782 C C . SER A 1 96 ? -15.016 5.116 20.922 1.00 95.81 96 SER A C 1
ATOM 784 O O . SER A 1 96 ? -14.635 5.578 19.840 1.00 95.81 96 SER A O 1
ATOM 786 N N . TYR A 1 97 ? -14.614 3.915 21.349 1.00 96.31 97 TYR A N 1
ATOM 787 C CA . TYR A 1 97 ? -13.717 3.061 20.565 1.00 96.31 97 TYR A CA 1
ATOM 788 C C . TYR A 1 97 ? -14.393 2.483 19.314 1.00 96.31 97 TYR A C 1
ATOM 790 O O . TYR A 1 97 ? -13.741 2.396 18.282 1.00 96.31 97 TYR A O 1
ATOM 798 N N . GLU A 1 98 ? -15.691 2.169 19.345 1.00 96.31 98 GLU A N 1
ATOM 799 C CA . GLU A 1 98 ? -16.454 1.719 18.167 1.00 96.31 98 GLU A CA 1
ATOM 800 C C . GLU A 1 98 ? -16.586 2.803 17.085 1.00 96.31 98 GLU A C 1
ATOM 802 O O . GLU A 1 98 ? -16.685 2.491 15.898 1.00 96.31 98 GLU A O 1
ATOM 807 N N . LEU A 1 99 ? -16.610 4.084 17.465 1.00 96.31 99 LEU A N 1
ATOM 808 C CA . LEU A 1 99 ? -16.560 5.191 16.503 1.00 96.31 99 LEU A CA 1
ATOM 809 C C . LEU A 1 99 ? -15.178 5.289 15.850 1.00 96.31 99 LEU A C 1
ATOM 811 O O . LEU A 1 99 ? -15.078 5.413 14.631 1.00 96.31 99 LEU A O 1
ATOM 815 N N . SER A 1 100 ? -14.120 5.179 16.658 1.00 94.62 100 SER A N 1
ATOM 816 C CA . SER A 1 100 ? -12.739 5.144 16.161 1.00 94.62 100 SER A CA 1
ATOM 817 C C . SER A 1 100 ? -12.497 3.942 15.244 1.00 94.62 100 SER A C 1
ATOM 819 O O . SER A 1 100 ? -11.870 4.088 14.199 1.00 94.62 100 SER A O 1
ATOM 821 N N . LEU A 1 101 ? -13.038 2.775 15.606 1.00 96.56 101 LEU A N 1
ATOM 822 C CA . LEU A 1 101 ? -12.950 1.544 14.826 1.00 96.56 101 LEU A CA 1
ATOM 823 C C . LEU A 1 101 ? -13.596 1.711 13.451 1.00 96.56 101 LEU A C 1
ATOM 825 O O . LEU A 1 101 ? -12.945 1.432 12.454 1.00 96.56 101 LEU A O 1
ATOM 829 N N . ARG A 1 102 ? -14.823 2.243 13.387 1.00 95.56 102 ARG A N 1
ATOM 830 C CA . ARG A 1 102 ? -15.509 2.488 12.108 1.00 95.56 102 ARG A CA 1
ATOM 831 C C . ARG A 1 102 ? -14.713 3.407 11.184 1.00 95.56 102 ARG A C 1
ATOM 833 O O . ARG A 1 102 ? -14.543 3.099 10.012 1.00 95.56 102 ARG A O 1
ATOM 840 N N . SER A 1 103 ? -14.170 4.498 11.722 1.00 94.81 103 SER A N 1
ATOM 841 C CA . SER A 1 103 ? -13.319 5.415 10.950 1.00 94.81 103 SER A CA 1
ATOM 842 C C . SER A 1 103 ? -12.039 4.732 10.436 1.00 94.81 103 SER A C 1
ATOM 844 O O . SER A 1 103 ? -11.637 4.912 9.281 1.00 94.81 103 SER A O 1
ATOM 846 N N . ALA A 1 104 ? -11.412 3.893 11.267 1.00 94.00 104 ALA A N 1
ATOM 847 C CA . ALA A 1 104 ? -10.236 3.121 10.874 1.00 94.00 104 ALA A CA 1
ATOM 848 C C . ALA A 1 104 ? -10.566 2.059 9.807 1.00 94.00 104 ALA A C 1
ATOM 850 O O . ALA A 1 104 ? -9.794 1.897 8.865 1.00 94.00 104 ALA A O 1
ATOM 851 N N . GLU A 1 105 ? -11.715 1.387 9.906 1.00 95.25 105 GLU A N 1
ATOM 852 C CA . GLU A 1 105 ? -12.207 0.415 8.918 1.00 95.25 105 GLU A CA 1
ATOM 853 C C . GLU A 1 105 ? -12.506 1.075 7.565 1.00 95.25 105 GLU A C 1
ATOM 855 O O . GLU A 1 105 ? -12.104 0.554 6.525 1.00 95.25 105 GLU A O 1
ATOM 860 N N . GLU A 1 106 ? -13.131 2.256 7.560 1.00 95.44 106 GLU A N 1
ATOM 861 C CA . GLU A 1 106 ? -13.355 3.043 6.339 1.00 95.44 106 GLU A CA 1
ATOM 862 C C . GLU A 1 106 ? -12.028 3.438 5.673 1.00 95.44 106 GLU A C 1
ATOM 864 O O . GLU A 1 106 ? -11.856 3.290 4.460 1.00 95.44 106 GLU A O 1
ATOM 869 N N . THR A 1 107 ? -11.056 3.887 6.470 1.00 92.38 107 THR A N 1
ATOM 870 C CA . THR A 1 107 ? -9.720 4.254 5.976 1.00 92.38 107 THR A CA 1
ATOM 871 C C . THR A 1 107 ? -8.966 3.031 5.444 1.00 92.38 107 THR A C 1
ATOM 873 O O . THR A 1 107 ? -8.317 3.093 4.398 1.00 92.38 107 THR A O 1
ATOM 876 N N . LEU A 1 108 ? -9.067 1.894 6.136 1.00 93.94 108 LEU A N 1
ATOM 877 C CA . LEU A 1 108 ? -8.486 0.625 5.708 1.00 93.94 108 LEU A CA 1
ATOM 878 C C . LEU A 1 108 ? -9.084 0.168 4.376 1.00 93.94 108 LEU A C 1
ATOM 880 O O . LEU A 1 108 ? -8.333 -0.240 3.492 1.00 93.94 108 LEU A O 1
ATOM 884 N N . GLN A 1 109 ? -10.400 0.279 4.199 1.00 94.38 109 GLN A N 1
ATOM 885 C CA . GLN A 1 109 ? -11.071 -0.075 2.950 1.00 94.38 109 GLN A CA 1
ATOM 886 C C . GLN A 1 109 ? -10.542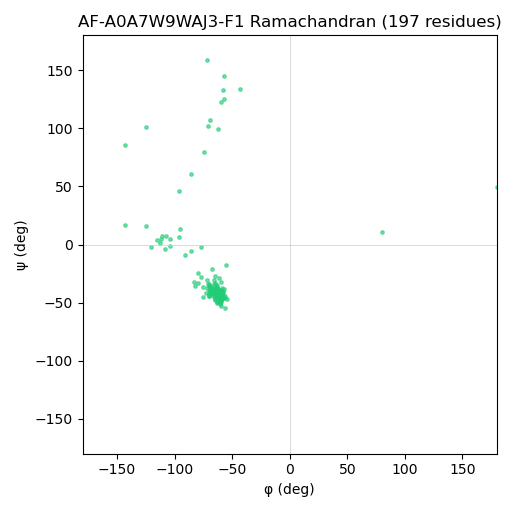 0.759 1.774 1.00 94.38 109 GLN A C 1
ATOM 888 O O . GLN A 1 109 ? -10.186 0.209 0.731 1.00 94.38 109 GLN A O 1
ATOM 893 N N . GLN A 1 110 ? -10.379 2.071 1.962 1.00 91.25 110 GLN A N 1
ATOM 894 C CA . GLN A 1 110 ? -9.768 2.945 0.952 1.00 91.25 110 GLN A CA 1
ATOM 895 C C . GLN A 1 110 ? -8.314 2.549 0.645 1.00 91.25 110 GLN A C 1
ATOM 897 O O . GLN A 1 110 ? -7.889 2.546 -0.516 1.00 91.25 110 GLN A O 1
ATOM 902 N N . ALA A 1 111 ? -7.539 2.179 1.669 1.00 89.44 111 ALA A N 1
ATOM 903 C CA . ALA A 1 111 ? -6.161 1.720 1.502 1.00 89.44 111 ALA A CA 1
ATOM 904 C C . ALA A 1 111 ? -6.074 0.366 0.774 1.00 89.44 111 ALA A C 1
ATOM 906 O O . ALA A 1 111 ? -5.167 0.162 -0.036 1.00 89.44 111 ALA A O 1
ATOM 907 N N . VAL A 1 112 ? -7.019 -0.548 1.017 1.00 92.00 112 VAL A N 1
ATOM 908 C CA . VAL A 1 112 ? -7.147 -1.827 0.301 1.00 92.00 112 VAL A CA 1
ATOM 909 C C . VAL A 1 112 ? -7.428 -1.575 -1.176 1.00 92.00 112 VAL A C 1
ATOM 911 O O . VAL A 1 112 ? -6.696 -2.081 -2.025 1.00 92.00 112 VAL A O 1
ATOM 914 N N . GLU A 1 113 ? -8.420 -0.742 -1.489 1.00 90.75 113 GLU A N 1
ATOM 915 C CA . GLU A 1 113 ? -8.772 -0.396 -2.869 1.00 90.75 113 GLU A CA 1
ATOM 916 C C . GLU A 1 113 ? -7.599 0.256 -3.606 1.00 90.75 113 GLU A C 1
ATOM 918 O O . GLU A 1 113 ? -7.275 -0.128 -4.733 1.00 90.75 113 GLU A O 1
ATOM 923 N N . THR A 1 114 ? -6.905 1.186 -2.948 1.00 87.06 114 THR A N 1
ATOM 924 C CA . THR A 1 114 ? -5.699 1.826 -3.490 1.00 87.06 114 THR A CA 1
ATOM 925 C C . THR A 1 114 ? -4.594 0.795 -3.728 1.00 87.06 114 THR A C 1
ATOM 927 O O . THR A 1 114 ? -3.995 0.763 -4.802 1.00 87.06 114 THR A O 1
ATOM 930 N N . GLY A 1 115 ? -4.353 -0.104 -2.771 1.00 86.94 115 GLY A N 1
ATOM 931 C CA . GLY A 1 115 ? -3.363 -1.173 -2.902 1.00 86.94 115 GLY A CA 1
ATOM 932 C C . GLY A 1 115 ? -3.664 -2.124 -4.064 1.00 86.94 115 GLY A C 1
ATOM 933 O O . GLY A 1 115 ? -2.759 -2.496 -4.812 1.00 86.94 115 GLY A O 1
ATOM 934 N N . GLU A 1 116 ? -4.931 -2.483 -4.274 1.00 88.12 116 GLU A N 1
ATOM 935 C CA . GLU A 1 116 ? -5.352 -3.313 -5.406 1.00 88.12 116 GLU A CA 1
ATOM 936 C C . GLU A 1 116 ? -5.233 -2.599 -6.753 1.00 88.12 116 GLU A C 1
ATOM 938 O O . GLU A 1 116 ? -4.920 -3.233 -7.766 1.00 88.12 116 GLU A O 1
ATOM 943 N N . GLN A 1 117 ? -5.502 -1.294 -6.797 1.00 86.19 117 GLN A N 1
ATOM 944 C CA . GLN A 1 117 ? -5.295 -0.485 -7.997 1.00 86.19 117 GLN A CA 1
ATOM 945 C C . GLN A 1 117 ? -3.808 -0.407 -8.350 1.00 86.19 117 GLN A C 1
ATOM 947 O O . GLN A 1 117 ? -3.448 -0.666 -9.499 1.00 86.19 117 GLN A O 1
ATOM 952 N N . VAL A 1 118 ? -2.949 -0.137 -7.363 1.00 85.75 118 VAL A N 1
ATOM 953 C CA . VAL A 1 118 ? -1.492 -0.085 -7.544 1.00 85.75 118 VAL A CA 1
ATOM 954 C C . VAL A 1 118 ? -0.947 -1.442 -7.986 1.00 85.75 118 VAL A C 1
ATOM 956 O O . VAL A 1 118 ? -0.166 -1.506 -8.931 1.00 85.75 118 VAL A O 1
ATOM 959 N N . LYS A 1 119 ? -1.406 -2.544 -7.381 1.00 86.12 119 LYS A N 1
ATOM 960 C CA . LYS A 1 119 ? -1.010 -3.897 -7.794 1.00 86.12 119 LYS A CA 1
ATOM 961 C C . LYS A 1 119 ? -1.393 -4.183 -9.248 1.00 86.12 119 LYS A C 1
ATOM 963 O O . LYS A 1 119 ? -0.551 -4.602 -10.033 1.00 86.12 119 LYS A O 1
ATOM 968 N N . ARG A 1 120 ? -2.643 -3.905 -9.634 1.00 87.88 120 ARG A N 1
ATOM 969 C CA . ARG A 1 120 ? -3.102 -4.097 -11.021 1.00 87.88 120 ARG A CA 1
ATOM 970 C C . ARG A 1 120 ? -2.351 -3.210 -12.012 1.00 87.88 120 ARG A C 1
ATOM 972 O O . ARG A 1 120 ? -2.151 -3.625 -13.151 1.00 87.88 120 ARG A O 1
ATOM 979 N N . ALA A 1 121 ? -1.982 -1.993 -11.616 1.00 80.94 121 ALA A N 1
ATOM 980 C CA . ALA A 1 121 ? -1.162 -1.109 -12.436 1.00 80.94 121 ALA A CA 1
ATOM 981 C C . ALA A 1 121 ? 0.240 -1.699 -12.637 1.00 80.94 121 ALA A C 1
ATOM 983 O O . ALA A 1 121 ? 0.673 -1.826 -13.780 1.00 80.94 121 ALA A O 1
ATOM 984 N N . LEU A 1 122 ? 0.880 -2.162 -11.559 1.00 82.12 122 LEU A N 1
ATOM 985 C CA . LEU A 1 122 ? 2.183 -2.820 -11.612 1.00 82.12 122 LEU A CA 1
ATOM 986 C C . LEU A 1 122 ? 2.181 -4.068 -12.492 1.00 82.12 122 LEU A C 1
ATOM 988 O O . LEU A 1 122 ? 3.064 -4.198 -13.329 1.00 82.12 122 LEU A O 1
ATOM 992 N N . ASP A 1 123 ? 1.185 -4.946 -12.366 1.00 84.81 123 ASP A N 1
ATOM 993 C CA . ASP A 1 123 ? 1.113 -6.167 -13.179 1.00 84.81 123 ASP A CA 1
ATOM 994 C C . ASP A 1 123 ? 1.064 -5.834 -14.685 1.00 84.81 123 ASP A C 1
ATOM 996 O O . ASP A 1 123 ? 1.756 -6.446 -15.500 1.00 84.81 123 ASP A O 1
ATOM 1000 N N . ARG A 1 124 ? 0.288 -4.809 -15.072 1.00 84.00 124 ARG A N 1
ATOM 1001 C CA . ARG A 1 124 ? 0.229 -4.337 -16.468 1.00 84.00 124 ARG A CA 1
ATOM 1002 C C . ARG A 1 124 ? 1.542 -3.710 -16.916 1.00 84.00 124 ARG A C 1
ATOM 1004 O O . ARG A 1 124 ? 1.933 -3.874 -18.069 1.00 84.00 124 ARG A O 1
ATOM 1011 N N . GLU A 1 125 ? 2.190 -2.951 -16.045 1.00 79.00 125 GLU A N 1
ATOM 1012 C CA . GLU A 1 125 ? 3.463 -2.311 -16.355 1.00 79.00 125 GLU A CA 1
ATOM 1013 C C . GLU A 1 125 ? 4.597 -3.321 -16.483 1.00 79.00 125 GLU A C 1
ATOM 1015 O O . GLU A 1 125 ? 5.401 -3.199 -17.404 1.00 79.00 125 GLU A O 1
ATOM 1020 N N . GLU A 1 126 ? 4.658 -4.335 -15.619 1.00 81.62 126 GLU A N 1
ATOM 1021 C CA . GLU A 1 126 ? 5.636 -5.418 -15.732 1.00 81.62 126 GLU A CA 1
ATOM 1022 C C . GLU A 1 126 ? 5.493 -6.146 -17.071 1.00 81.62 126 GLU A C 1
ATOM 1024 O O . GLU A 1 126 ? 6.495 -6.391 -17.744 1.00 81.62 126 GLU A O 1
ATOM 1029 N N . GLU A 1 127 ? 4.263 -6.420 -17.512 1.00 84.31 127 GLU A N 1
ATOM 1030 C CA . GLU A 1 127 ? 4.010 -7.008 -18.830 1.00 84.31 127 GLU A CA 1
ATOM 1031 C C . GLU A 1 127 ? 4.486 -6.081 -19.963 1.00 84.31 127 GLU A C 1
ATOM 1033 O O . GLU A 1 127 ? 5.197 -6.503 -20.880 1.00 84.31 127 GLU A O 1
ATOM 1038 N N . GLN A 1 128 ? 4.165 -4.785 -19.878 1.00 81.12 128 GLN A N 1
ATOM 1039 C CA . GLN A 1 128 ? 4.589 -3.799 -20.874 1.00 81.12 128 GLN A CA 1
ATOM 1040 C C . GLN A 1 128 ? 6.104 -3.660 -20.957 1.00 81.12 128 GLN A C 1
ATOM 1042 O O . GLN A 1 128 ? 6.642 -3.484 -22.051 1.00 81.12 128 GLN A O 1
ATOM 1047 N N . VAL A 1 129 ? 6.812 -3.715 -19.835 1.00 78.38 129 VAL A N 1
ATOM 1048 C CA . VAL A 1 129 ? 8.267 -3.595 -19.863 1.00 78.38 129 VAL A CA 1
ATOM 1049 C C . VAL A 1 129 ? 8.935 -4.891 -20.259 1.00 78.38 129 VAL A C 1
ATOM 1051 O O . VAL A 1 129 ? 9.919 -4.825 -20.983 1.00 78.38 129 VAL A O 1
ATOM 1054 N N . ARG A 1 130 ? 8.397 -6.065 -19.922 1.00 76.56 130 ARG A N 1
ATOM 1055 C CA . ARG A 1 130 ? 8.874 -7.314 -20.536 1.00 76.56 130 ARG A CA 1
ATOM 1056 C C . ARG A 1 130 ? 8.761 -7.244 -22.056 1.00 76.56 130 ARG A C 1
ATOM 1058 O O . ARG A 1 130 ? 9.738 -7.531 -22.747 1.00 76.56 130 ARG A O 1
ATOM 1065 N N . ALA A 1 131 ? 7.625 -6.772 -22.572 1.00 83.31 131 ALA A N 1
ATOM 1066 C CA . ALA A 1 131 ? 7.424 -6.582 -24.004 1.00 83.31 131 ALA A CA 1
ATOM 1067 C C . ALA A 1 131 ? 8.397 -5.549 -24.604 1.00 83.31 131 ALA A C 1
ATOM 1069 O O . ALA A 1 131 ? 9.033 -5.829 -25.619 1.00 83.31 131 ALA A O 1
ATOM 1070 N N . LYS A 1 132 ? 8.570 -4.377 -23.976 1.00 77.75 132 LYS A N 1
ATOM 1071 C CA . LYS A 1 132 ? 9.508 -3.338 -24.445 1.00 77.75 132 LYS A CA 1
ATOM 1072 C C . LYS A 1 132 ? 10.961 -3.794 -24.372 1.00 77.75 132 LYS A C 1
ATOM 1074 O O . LYS A 1 132 ? 11.719 -3.536 -25.295 1.00 77.75 132 LYS A O 1
ATOM 1079 N N . THR A 1 133 ? 11.349 -4.504 -23.321 1.00 74.81 133 THR A N 1
ATOM 1080 C CA . THR A 1 133 ? 12.694 -5.068 -23.173 1.00 74.81 133 THR A CA 1
ATOM 1081 C C . THR A 1 133 ? 12.951 -6.128 -24.234 1.00 74.81 133 THR A C 1
ATOM 1083 O O . THR A 1 133 ? 14.009 -6.103 -24.854 1.00 74.81 133 THR A O 1
ATOM 1086 N N . ALA A 1 134 ? 11.981 -7.002 -24.519 1.00 78.31 134 ALA A N 1
ATOM 1087 C CA . ALA A 1 134 ? 12.081 -7.958 -25.618 1.00 78.31 134 ALA A CA 1
ATOM 1088 C C . ALA A 1 134 ? 12.230 -7.253 -26.978 1.00 78.31 134 ALA A C 1
ATOM 1090 O O . ALA A 1 134 ? 13.092 -7.638 -27.763 1.00 78.31 134 ALA A O 1
ATOM 1091 N N . GLN A 1 135 ? 11.464 -6.185 -27.233 1.00 76.75 135 GLN A N 1
ATOM 1092 C CA . GLN A 1 135 ? 11.593 -5.370 -28.451 1.00 76.75 135 GLN A CA 1
ATOM 1093 C C . GLN A 1 135 ? 12.961 -4.687 -28.550 1.00 76.75 135 GLN A C 1
ATOM 1095 O O . GLN A 1 135 ? 13.591 -4.730 -29.600 1.00 76.75 135 GLN A O 1
ATOM 1100 N N . ILE A 1 136 ? 13.451 -4.096 -27.456 1.00 74.69 136 ILE A N 1
ATOM 1101 C CA . ILE A 1 136 ? 14.778 -3.470 -27.399 1.00 74.69 136 ILE A CA 1
ATOM 1102 C C . ILE A 1 136 ? 15.869 -4.514 -27.660 1.00 74.69 136 ILE A C 1
ATOM 1104 O O . ILE A 1 136 ? 16.805 -4.242 -28.404 1.00 74.69 136 ILE A O 1
ATOM 1108 N N . LEU A 1 137 ? 15.766 -5.707 -27.069 1.00 75.88 137 LEU A N 1
ATOM 1109 C CA . LEU A 1 137 ? 16.718 -6.795 -27.299 1.00 75.88 137 LEU A CA 1
ATOM 1110 C C . LEU A 1 137 ? 16.668 -7.296 -28.746 1.00 75.88 137 LEU A C 1
ATOM 1112 O O . LEU A 1 137 ? 17.720 -7.519 -29.337 1.00 75.88 137 LEU A O 1
ATOM 1116 N N . ALA A 1 138 ? 15.476 -7.432 -29.329 1.00 79.94 138 ALA A N 1
ATOM 1117 C CA . ALA A 1 138 ? 15.313 -7.802 -30.731 1.00 79.94 138 ALA A CA 1
ATOM 1118 C C . ALA A 1 138 ? 15.950 -6.761 -31.662 1.00 79.94 138 ALA A C 1
ATOM 1120 O O . ALA A 1 138 ? 16.728 -7.131 -32.534 1.00 79.94 138 ALA A O 1
ATOM 1121 N N . LEU A 1 139 ? 15.714 -5.471 -31.411 1.00 78.19 139 LEU A N 1
ATOM 1122 C CA . LEU A 1 139 ? 16.316 -4.376 -32.172 1.00 78.19 139 LEU A CA 1
ATOM 1123 C C . LEU A 1 139 ? 17.848 -4.360 -32.040 1.00 78.19 139 LEU A C 1
ATOM 1125 O O . LEU A 1 139 ? 18.556 -4.145 -33.018 1.00 78.19 139 LEU A O 1
ATOM 1129 N N . GLN A 1 140 ? 18.377 -4.652 -30.845 1.00 75.69 140 GLN A N 1
ATOM 1130 C CA . GLN A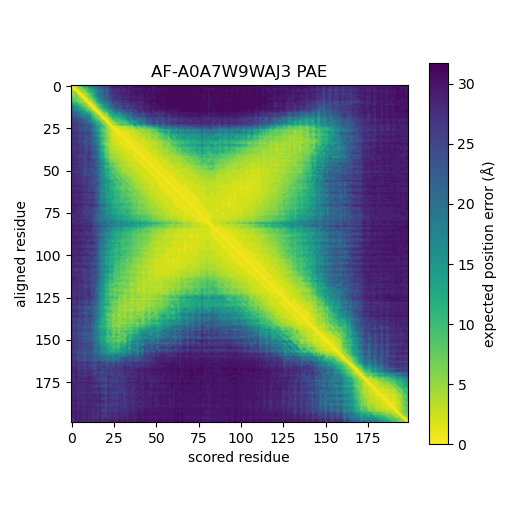 1 140 ? 19.821 -4.810 -30.642 1.00 75.69 140 GLN A CA 1
ATOM 1131 C C . GLN A 1 140 ? 20.403 -5.975 -31.446 1.00 75.69 140 GLN A C 1
ATOM 1133 O O . GLN A 1 140 ? 21.520 -5.866 -31.949 1.00 75.69 140 GLN A O 1
ATOM 1138 N N . LEU A 1 141 ? 19.690 -7.099 -31.534 1.00 76.50 141 LEU A N 1
ATOM 1139 C CA . LEU A 1 141 ? 20.124 -8.254 -32.319 1.00 76.50 141 LEU A CA 1
ATOM 1140 C C . LEU A 1 141 ? 20.054 -7.966 -33.819 1.00 76.50 141 LEU A C 1
ATOM 1142 O O . LEU A 1 141 ? 21.002 -8.296 -34.524 1.00 76.50 141 LEU A O 1
ATOM 1146 N N . GLU A 1 142 ? 18.979 -7.323 -34.279 1.00 76.44 142 GLU A N 1
ATOM 1147 C CA . GLU A 1 142 ? 18.811 -6.892 -35.667 1.00 76.44 142 GLU A CA 1
ATOM 1148 C C . GLU A 1 142 ? 19.970 -5.989 -36.084 1.00 76.44 142 GLU A C 1
ATOM 1150 O O . GLU A 1 142 ? 20.701 -6.339 -37.004 1.00 76.44 142 GLU A O 1
ATOM 1155 N N . TRP A 1 143 ? 20.229 -4.909 -35.340 1.00 72.94 143 TRP A N 1
ATOM 1156 C CA . TRP A 1 143 ? 21.322 -3.983 -35.647 1.00 72.94 143 TRP A CA 1
ATOM 1157 C C . TRP A 1 143 ? 22.695 -4.647 -35.629 1.00 72.94 143 TRP A C 1
ATOM 1159 O O . TRP A 1 143 ? 23.523 -4.354 -36.488 1.00 72.94 143 TRP A O 1
ATOM 1169 N N . LYS A 1 144 ? 22.953 -5.558 -34.684 1.00 75.56 144 LYS A N 1
ATOM 1170 C CA . LYS A 1 144 ? 24.208 -6.323 -34.667 1.00 75.56 144 LYS A CA 1
ATOM 1171 C C . LYS A 1 144 ? 24.326 -7.261 -35.866 1.00 75.56 144 LYS A C 1
ATOM 1173 O O . LYS A 1 144 ? 25.420 -7.402 -36.399 1.00 75.56 144 LYS A O 1
ATOM 1178 N N . GLY A 1 145 ? 23.230 -7.885 -36.292 1.00 72.12 145 GLY A N 1
ATOM 1179 C CA . GLY A 1 145 ? 23.188 -8.711 -37.497 1.00 72.12 145 GLY A CA 1
ATOM 1180 C C . GLY A 1 145 ? 23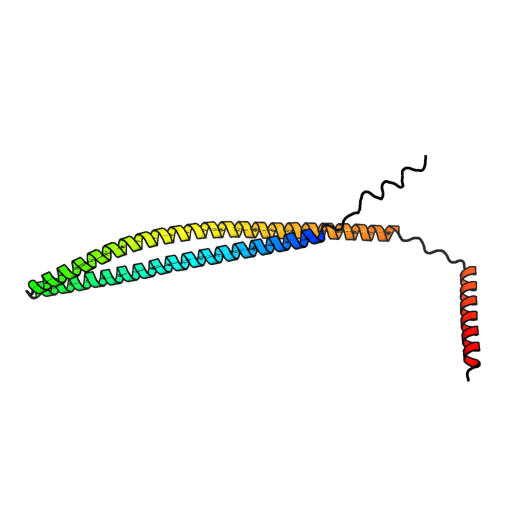.506 -7.897 -38.748 1.00 72.12 145 GLY A C 1
ATOM 1181 O O . GLY A 1 145 ? 24.409 -8.267 -39.493 1.00 72.12 145 GLY A O 1
ATOM 1182 N N . THR A 1 146 ? 22.857 -6.740 -38.918 1.00 72.56 146 THR A N 1
ATOM 1183 C CA . THR A 1 146 ? 23.119 -5.838 -40.052 1.00 72.56 146 THR A CA 1
ATOM 1184 C C . THR A 1 146 ? 24.568 -5.348 -40.059 1.00 72.56 146 THR A C 1
ATOM 1186 O O . THR A 1 146 ? 25.198 -5.330 -41.108 1.00 72.56 146 THR A O 1
ATOM 1189 N N . GLN A 1 147 ? 25.139 -5.025 -38.892 1.00 66.00 147 GLN A N 1
ATOM 1190 C CA . GLN A 1 147 ? 26.553 -4.642 -38.780 1.00 66.00 147 GLN A CA 1
ATOM 1191 C C . GLN A 1 147 ? 27.505 -5.767 -39.207 1.00 66.00 147 GLN A C 1
ATOM 1193 O O . GLN A 1 147 ? 28.507 -5.506 -39.869 1.00 66.00 147 GLN A O 1
ATOM 1198 N N . ILE A 1 148 ? 27.213 -7.019 -38.835 1.00 62.94 148 ILE A N 1
ATOM 1199 C CA . ILE A 1 148 ? 28.021 -8.178 -39.242 1.00 62.94 148 ILE A CA 1
ATOM 1200 C C . ILE A 1 148 ? 27.927 -8.390 -40.755 1.00 62.94 148 ILE A C 1
ATOM 1202 O O . ILE A 1 148 ? 28.947 -8.647 -41.389 1.00 62.94 148 ILE A O 1
ATOM 1206 N N . GLU A 1 149 ? 26.733 -8.268 -41.338 1.00 62.75 149 GLU A N 1
ATOM 1207 C CA . GLU A 1 149 ? 26.525 -8.394 -42.784 1.00 62.75 149 GLU A CA 1
ATOM 1208 C C . GLU A 1 149 ? 27.254 -7.298 -43.568 1.00 62.75 149 GLU A C 1
ATOM 1210 O O . GLU A 1 149 ? 27.935 -7.610 -44.545 1.00 62.75 149 GLU A O 1
ATOM 1215 N N . GLU A 1 150 ? 27.179 -6.043 -43.116 1.00 71.12 150 GLU A N 1
ATOM 1216 C CA . GLU A 1 150 ? 27.913 -4.926 -43.721 1.00 71.12 150 GLU A CA 1
ATOM 1217 C C . GLU A 1 150 ? 29.431 -5.135 -43.616 1.00 71.12 150 GLU A C 1
ATOM 1219 O O . GLU A 1 150 ? 30.135 -5.026 -44.619 1.00 71.12 150 GLU A O 1
ATOM 1224 N N . ALA A 1 151 ? 29.943 -5.526 -42.443 1.00 65.06 151 ALA A N 1
ATOM 1225 C CA . ALA A 1 151 ? 31.365 -5.813 -42.258 1.00 65.06 151 ALA A CA 1
ATOM 1226 C C . ALA A 1 151 ? 31.837 -7.013 -43.099 1.00 65.06 151 ALA A C 1
ATOM 1228 O O . ALA A 1 151 ? 32.951 -7.003 -43.622 1.00 65.06 151 ALA A O 1
ATOM 1229 N N . MET A 1 152 ? 30.995 -8.040 -43.266 1.00 49.12 152 MET A N 1
ATOM 1230 C CA . MET A 1 152 ? 31.275 -9.172 -44.151 1.00 49.12 152 MET A CA 1
ATOM 1231 C C . MET A 1 152 ? 31.303 -8.753 -45.619 1.00 49.12 152 MET A C 1
ATOM 1233 O O . MET A 1 152 ? 32.196 -9.191 -46.339 1.00 49.12 152 MET A O 1
ATOM 1237 N N . GLN A 1 153 ? 30.352 -7.932 -46.071 1.00 65.62 153 GLN A N 1
ATOM 1238 C CA . GLN A 1 153 ? 30.333 -7.399 -47.435 1.00 65.62 153 GLN A CA 1
ATOM 1239 C C . GLN A 1 153 ? 31.559 -6.527 -47.696 1.00 65.62 153 GLN A C 1
ATOM 1241 O O . GLN A 1 153 ? 32.238 -6.743 -48.693 1.00 65.62 153 GLN A O 1
ATOM 1246 N N . GLU A 1 154 ? 31.918 -5.637 -46.772 1.00 73.44 154 GLU A N 1
ATOM 1247 C CA . GLU A 1 154 ? 33.127 -4.817 -46.872 1.00 73.44 154 GLU A CA 1
ATOM 1248 C C . GLU A 1 154 ? 34.398 -5.683 -46.887 1.00 73.44 154 GLU A C 1
ATOM 1250 O O . GLU A 1 154 ? 35.295 -5.467 -47.702 1.00 73.44 154 GLU A O 1
ATOM 1255 N N . GLN A 1 155 ? 34.477 -6.725 -46.050 1.00 64.94 155 GLN A N 1
ATOM 1256 C CA . GLN A 1 155 ? 35.591 -7.674 -46.090 1.00 64.94 155 GLN A CA 1
ATOM 1257 C C . GLN A 1 155 ? 35.645 -8.455 -47.407 1.00 64.94 155 GLN A C 1
ATOM 1259 O O . GLN A 1 155 ? 36.731 -8.571 -47.976 1.00 64.94 155 GLN A O 1
ATOM 1264 N N . LEU A 1 156 ? 34.513 -8.955 -47.909 1.00 61.41 156 LEU A N 1
ATOM 1265 C CA . LEU A 1 156 ? 34.403 -9.667 -49.187 1.00 61.41 156 LEU A CA 1
ATOM 1266 C C . LEU A 1 156 ? 34.782 -8.770 -50.370 1.00 61.41 156 LEU A C 1
ATOM 1268 O O . LEU A 1 156 ? 35.520 -9.208 -51.250 1.00 61.41 156 LEU A O 1
ATOM 1272 N N . GLU A 1 157 ? 34.334 -7.517 -50.374 1.00 64.50 157 GLU A N 1
ATOM 1273 C CA . GLU A 1 157 ? 34.711 -6.512 -51.368 1.00 64.50 157 GLU A CA 1
ATOM 1274 C C . GLU A 1 157 ? 36.199 -6.178 -51.279 1.00 64.50 157 GLU A C 1
ATOM 1276 O O . GLU A 1 157 ? 36.874 -6.135 -52.307 1.00 64.50 157 GLU A O 1
ATOM 1281 N N . SER A 1 158 ? 36.749 -6.033 -50.067 1.00 58.59 158 SER A N 1
ATOM 1282 C CA . SER A 1 158 ? 38.183 -5.808 -49.876 1.00 58.59 158 SER A CA 1
ATOM 1283 C C . SER A 1 158 ? 39.001 -6.991 -50.397 1.00 58.59 158 SER A C 1
ATOM 1285 O O . SER A 1 158 ? 39.947 -6.787 -51.153 1.00 58.59 158 SER A O 1
ATOM 1287 N N . MET A 1 159 ? 38.606 -8.232 -50.080 1.00 56.22 159 MET A N 1
ATOM 1288 C CA . MET A 1 159 ? 39.243 -9.462 -50.561 1.00 56.22 159 MET A CA 1
ATOM 1289 C C . MET A 1 159 ? 39.143 -9.567 -52.085 1.00 56.22 159 MET A C 1
ATOM 1291 O O . MET A 1 159 ? 40.155 -9.801 -52.740 1.00 56.22 159 MET A O 1
ATOM 1295 N N . GLY A 1 160 ? 37.978 -9.271 -52.666 1.00 60.41 160 GLY A N 1
ATOM 1296 C CA . GLY A 1 160 ? 37.786 -9.148 -54.113 1.00 60.41 160 GLY A CA 1
ATOM 1297 C C . GLY A 1 160 ? 38.707 -8.111 -54.769 1.00 60.41 160 GLY A C 1
ATOM 1298 O O . GLY A 1 160 ? 39.245 -8.363 -55.849 1.00 60.41 160 GLY A O 1
ATOM 1299 N N . LEU A 1 161 ? 38.963 -6.983 -54.097 1.00 51.59 161 LEU A N 1
ATOM 1300 C CA . LEU A 1 161 ? 39.895 -5.941 -54.541 1.00 51.59 161 LEU A CA 1
ATOM 1301 C C . LEU A 1 161 ? 41.365 -6.402 -54.510 1.00 51.59 161 LEU A C 1
ATOM 1303 O O . LEU A 1 161 ? 42.135 -6.082 -55.422 1.00 51.59 161 LEU A O 1
ATOM 1307 N N . TRP A 1 162 ? 41.760 -7.180 -53.496 1.00 51.59 162 TRP A N 1
ATOM 1308 C CA . TRP A 1 162 ? 43.105 -7.766 -53.391 1.00 51.59 162 TRP A CA 1
ATOM 1309 C C . TRP A 1 162 ? 43.399 -8.779 -54.509 1.00 51.59 162 TRP A C 1
ATOM 1311 O O . TRP A 1 162 ? 44.554 -8.964 -54.891 1.00 51.59 162 TRP A O 1
ATOM 1321 N N . HIS A 1 163 ? 42.374 -9.424 -55.070 1.00 53.12 163 HIS A N 1
ATOM 1322 C CA . HIS A 1 163 ? 42.543 -10.389 -56.162 1.00 53.12 163 HIS A CA 1
ATOM 1323 C C . HIS A 1 163 ? 42.729 -9.728 -57.539 1.00 53.12 163 HIS A C 1
ATOM 1325 O O . HIS A 1 163 ? 43.350 -10.322 -58.416 1.00 53.12 163 HIS A O 1
ATOM 1331 N N . LEU A 1 164 ? 42.250 -8.493 -57.729 1.00 49.59 164 LEU A N 1
ATOM 1332 C CA . LEU A 1 164 ? 42.376 -7.742 -58.989 1.00 49.59 164 LEU A CA 1
ATOM 1333 C C . LEU A 1 164 ? 43.638 -6.862 -59.067 1.00 49.59 164 LEU A C 1
ATOM 1335 O O . LEU A 1 164 ? 43.944 -6.330 -60.129 1.00 49.59 164 LEU A O 1
ATOM 1339 N N . THR A 1 165 ? 44.378 -6.713 -57.965 1.00 49.44 165 THR A N 1
ATOM 1340 C CA . THR A 1 165 ? 45.582 -5.863 -57.868 1.00 49.44 165 THR A CA 1
ATOM 1341 C C . THR A 1 165 ? 46.901 -6.640 -57.886 1.00 49.44 165 THR A C 1
ATOM 1343 O O . THR A 1 165 ? 47.969 -6.034 -57.789 1.00 49.44 165 THR A O 1
ATOM 1346 N N . GLN A 1 166 ? 46.870 -7.965 -58.081 1.00 47.25 166 GLN A N 1
ATOM 1347 C CA . GLN A 1 166 ? 48.076 -8.717 -58.437 1.00 47.25 166 GLN A CA 1
ATOM 1348 C C . GLN A 1 166 ? 48.445 -8.444 -59.902 1.00 47.25 166 GLN A C 1
ATOM 1350 O O . GLN A 1 166 ? 48.179 -9.254 -60.789 1.00 47.25 166 GLN A O 1
ATOM 1355 N N . GLU A 1 167 ? 49.086 -7.304 -60.168 1.00 47.19 167 GLU A N 1
ATOM 1356 C CA . GLU A 1 167 ? 49.935 -7.219 -61.355 1.00 47.19 167 GLU A CA 1
ATOM 1357 C C . GLU A 1 167 ? 51.010 -8.315 -61.251 1.00 47.19 167 GLU A C 1
ATOM 1359 O O . GLU A 1 167 ? 51.626 -8.474 -60.188 1.00 47.19 167 GLU A O 1
ATOM 1364 N N . PRO A 1 168 ? 51.259 -9.101 -62.315 1.00 49.44 168 PRO A N 1
ATOM 1365 C CA . PRO A 1 168 ? 52.378 -10.027 -62.308 1.00 49.44 168 PRO A CA 1
ATOM 1366 C C . PRO A 1 168 ? 53.654 -9.209 -62.113 1.00 49.44 168 PRO A C 1
ATOM 1368 O O . PRO A 1 168 ? 53.928 -8.299 -62.896 1.00 49.44 168 PRO A O 1
ATOM 1371 N N . ALA A 1 169 ? 54.421 -9.527 -61.065 1.00 53.34 169 ALA A N 1
ATOM 1372 C CA . ALA A 1 169 ? 55.696 -8.878 -60.778 1.00 53.34 169 ALA A CA 1
ATOM 1373 C C . ALA A 1 169 ? 56.513 -8.715 -62.075 1.00 53.34 169 ALA A C 1
ATOM 1375 O O . ALA A 1 169 ? 56.589 -9.675 -62.858 1.00 53.34 169 ALA A O 1
ATOM 1376 N N . PRO A 1 170 ? 57.110 -7.534 -62.337 1.00 54.28 170 PRO A N 1
ATOM 1377 C CA . PRO A 1 170 ? 57.840 -7.315 -63.573 1.00 54.28 170 PRO A CA 1
ATOM 1378 C C . PRO A 1 170 ? 58.933 -8.376 -63.679 1.00 54.28 170 PRO A C 1
ATOM 1380 O O . PRO A 1 170 ? 59.733 -8.557 -62.757 1.00 54.28 170 PRO A O 1
ATOM 1383 N N . ARG A 1 171 ? 58.955 -9.113 -64.795 1.00 57.84 171 ARG A N 1
ATOM 1384 C CA . ARG A 1 171 ? 60.053 -10.035 -65.094 1.00 57.84 171 ARG A CA 1
ATOM 1385 C C . ARG A 1 171 ? 61.321 -9.199 -65.223 1.00 57.84 171 ARG A C 1
ATOM 1387 O O . ARG A 1 171 ? 61.549 -8.571 -66.250 1.00 57.84 171 ARG A O 1
ATOM 1394 N N . ILE A 1 172 ? 62.124 -9.165 -64.165 1.00 60.41 172 ILE A N 1
ATOM 1395 C CA . ILE A 1 172 ? 63.460 -8.583 -64.214 1.00 60.41 172 ILE A CA 1
ATOM 1396 C C . ILE A 1 172 ? 64.297 -9.517 -65.087 1.00 60.41 172 ILE A C 1
ATOM 1398 O O . ILE A 1 172 ? 64.618 -10.639 -64.686 1.00 60.41 172 ILE A O 1
ATOM 1402 N N . ASP A 1 173 ? 64.604 -9.075 -66.305 1.00 62.16 173 ASP A N 1
ATOM 1403 C CA . ASP A 1 173 ? 65.493 -9.803 -67.201 1.00 62.16 173 ASP A CA 1
ATOM 1404 C C . ASP A 1 173 ? 66.859 -10.026 -66.536 1.00 62.16 173 ASP A C 1
ATOM 1406 O O . ASP A 1 173 ? 67.381 -9.190 -65.796 1.00 62.16 173 ASP A O 1
ATOM 1410 N N . ARG A 1 174 ? 67.489 -11.175 -66.816 1.00 59.44 174 ARG A N 1
ATOM 1411 C CA . ARG A 1 174 ? 68.780 -11.571 -66.207 1.00 59.44 174 ARG A CA 1
ATOM 1412 C C . ARG A 1 174 ? 69.898 -10.536 -66.401 1.00 59.44 174 ARG A C 1
ATOM 1414 O O . ARG A 1 174 ? 70.909 -10.590 -65.702 1.00 59.44 174 ARG A O 1
ATOM 1421 N N . GLN A 1 175 ? 69.728 -9.622 -67.351 1.00 59.44 175 GLN A N 1
ATOM 1422 C CA . GLN A 1 175 ? 70.667 -8.555 -67.660 1.00 59.44 175 GLN A CA 1
ATOM 1423 C C . GLN A 1 175 ? 70.615 -7.423 -66.619 1.00 59.44 175 GLN A C 1
ATOM 1425 O O . GLN A 1 175 ? 71.659 -7.059 -66.086 1.00 59.44 175 GLN A O 1
ATOM 1430 N N . THR A 1 176 ? 69.424 -6.968 -66.211 1.00 60.28 176 THR A N 1
ATOM 1431 C CA . THR A 1 176 ? 69.262 -5.955 -65.149 1.00 60.28 176 THR A CA 1
ATOM 1432 C C . THR A 1 176 ? 69.581 -6.513 -63.763 1.00 60.28 176 THR A C 1
ATOM 1434 O O . THR A 1 176 ? 70.144 -5.806 -62.929 1.00 60.28 176 THR A O 1
ATOM 1437 N N . ALA A 1 177 ? 69.346 -7.808 -63.527 1.00 60.75 177 ALA A N 1
ATOM 1438 C CA . ALA A 1 177 ? 69.790 -8.471 -62.298 1.00 60.75 177 ALA A CA 1
ATOM 1439 C C . ALA A 1 177 ? 71.327 -8.482 -62.157 1.00 60.75 177 ALA A C 1
ATOM 1441 O O . ALA A 1 177 ? 71.849 -8.300 -61.057 1.00 60.75 177 ALA A O 1
ATOM 1442 N N . ARG A 1 178 ? 72.071 -8.651 -63.261 1.00 63.12 178 ARG A N 1
ATOM 1443 C CA . ARG A 1 178 ? 73.542 -8.582 -63.246 1.00 63.12 178 ARG A CA 1
ATOM 1444 C C . ARG A 1 178 ? 74.059 -7.170 -62.998 1.00 63.12 178 ARG A C 1
ATOM 1446 O O . ARG A 1 178 ? 75.028 -7.026 -62.259 1.00 63.12 178 ARG A O 1
ATOM 1453 N N . GLU A 1 179 ? 73.420 -6.151 -63.564 1.00 66.81 179 GLU A N 1
ATOM 1454 C CA . GLU A 1 179 ? 73.821 -4.760 -63.328 1.00 66.81 179 GLU A CA 1
ATOM 1455 C C . GLU A 1 179 ? 73.571 -4.330 -61.882 1.00 66.81 179 GLU A C 1
ATOM 1457 O O . GLU A 1 179 ? 74.441 -3.712 -61.274 1.00 66.81 179 GLU A O 1
ATOM 1462 N N . LEU A 1 180 ? 72.451 -4.744 -61.282 1.00 66.19 180 LEU A N 1
ATOM 1463 C CA . LEU A 1 180 ? 72.165 -4.467 -59.873 1.00 66.19 180 LEU A CA 1
ATOM 1464 C C . LEU A 1 180 ? 73.128 -5.193 -58.928 1.00 66.19 180 LEU A C 1
ATOM 1466 O O . LEU A 1 180 ? 73.611 -4.586 -57.976 1.00 66.19 180 LEU A O 1
ATOM 1470 N N . VAL A 1 181 ? 73.470 -6.457 -59.205 1.00 72.12 181 VAL A N 1
ATOM 1471 C CA . VAL A 1 181 ? 74.493 -7.184 -58.430 1.00 72.12 181 VAL A CA 1
ATOM 1472 C C . VAL A 1 181 ? 75.873 -6.545 -58.607 1.00 72.12 181 VAL A C 1
ATOM 1474 O O . VAL A 1 181 ? 76.613 -6.429 -57.633 1.00 72.12 181 VAL A O 1
ATOM 1477 N N . GLY A 1 182 ? 76.205 -6.077 -59.814 1.00 73.19 182 GLY A N 1
ATOM 1478 C CA . GLY A 1 182 ? 77.436 -5.334 -60.088 1.00 73.19 182 GLY A CA 1
ATOM 1479 C C . GLY A 1 182 ? 77.512 -4.018 -59.312 1.00 73.19 182 GLY A C 1
ATOM 1480 O O . GLY A 1 182 ? 78.530 -3.740 -58.683 1.00 73.19 182 GLY A O 1
ATOM 1481 N N . PHE A 1 183 ? 76.419 -3.251 -59.276 1.00 73.44 183 PHE A N 1
ATOM 1482 C CA . PHE A 1 183 ? 76.319 -2.030 -58.475 1.00 73.44 183 PHE A CA 1
ATOM 1483 C C . PHE A 1 183 ? 76.426 -2.311 -56.977 1.00 73.44 183 PHE A C 1
ATOM 1485 O O . PHE A 1 183 ? 77.112 -1.579 -56.269 1.00 73.44 183 PHE A O 1
ATOM 1492 N N . LEU A 1 184 ? 75.802 -3.386 -56.493 1.00 73.62 184 LEU A N 1
ATOM 1493 C CA . LEU A 1 184 ? 75.848 -3.754 -55.080 1.00 73.62 184 LEU A CA 1
ATOM 1494 C C . LEU A 1 184 ? 77.257 -4.209 -54.662 1.00 73.62 184 LEU A C 1
ATOM 1496 O O . LEU A 1 184 ? 77.738 -3.813 -53.605 1.00 73.62 184 LEU A O 1
ATOM 1500 N N . LEU A 1 185 ? 77.962 -4.954 -55.521 1.00 73.75 185 LEU A N 1
ATOM 1501 C CA . LEU A 1 185 ? 79.369 -5.324 -55.319 1.00 73.75 185 LEU A CA 1
ATOM 1502 C C . LEU A 1 185 ? 80.301 -4.110 -55.348 1.00 73.75 185 LEU A C 1
ATOM 1504 O O . LEU A 1 185 ? 81.211 -4.024 -54.527 1.00 73.75 185 LEU A O 1
ATOM 1508 N N . LEU A 1 186 ? 80.068 -3.158 -56.253 1.00 71.81 186 LEU A N 1
ATOM 1509 C CA . LEU A 1 186 ? 80.865 -1.936 -56.341 1.00 71.81 186 LEU A CA 1
ATOM 1510 C C . LEU A 1 186 ? 80.634 -1.030 -55.124 1.00 71.81 186 LEU A C 1
ATOM 1512 O O . LEU A 1 186 ? 81.585 -0.464 -54.591 1.00 71.81 186 LEU A O 1
ATOM 1516 N N . LEU A 1 187 ? 79.398 -0.962 -54.625 1.00 75.19 187 LEU A N 1
ATOM 1517 C CA . LEU A 1 187 ? 79.053 -0.223 -53.413 1.00 75.19 187 LEU A CA 1
ATOM 1518 C C . LEU A 1 187 ? 79.695 -0.859 -52.171 1.00 75.19 187 LEU A C 1
ATOM 1520 O O . LEU A 1 187 ? 80.264 -0.139 -51.355 1.00 75.19 187 LEU A O 1
ATOM 1524 N N . VAL A 1 188 ? 79.709 -2.194 -52.070 1.00 75.56 188 VAL A N 1
ATOM 1525 C CA . VAL A 1 188 ? 80.427 -2.928 -51.008 1.00 75.56 188 VAL A CA 1
ATOM 1526 C C . VAL A 1 188 ? 81.945 -2.723 -51.101 1.00 75.56 188 VAL A C 1
ATOM 1528 O O . VAL A 1 188 ? 82.599 -2.542 -50.075 1.00 75.56 188 VAL A O 1
ATOM 1531 N N . LEU A 1 189 ? 82.517 -2.687 -52.309 1.00 72.06 189 LEU A N 1
ATOM 1532 C CA . LEU A 1 189 ? 83.950 -2.451 -52.516 1.00 72.06 189 LEU A CA 1
ATOM 1533 C C . LEU A 1 189 ? 84.364 -1.023 -52.121 1.00 72.06 189 LEU A C 1
ATOM 1535 O O . LEU A 1 189 ? 85.385 -0.836 -51.461 1.00 72.06 189 LEU A O 1
ATOM 1539 N N . VAL A 1 190 ? 83.555 -0.016 -52.469 1.00 74.38 190 VAL A N 1
ATOM 1540 C CA . VAL A 1 190 ? 83.768 1.380 -52.048 1.00 74.38 190 VAL A CA 1
ATOM 1541 C C . VAL A 1 190 ? 83.684 1.507 -50.525 1.00 74.38 190 VAL A C 1
ATOM 1543 O O . VAL A 1 190 ? 84.496 2.211 -49.923 1.00 74.38 190 VAL A O 1
ATOM 1546 N N . LEU A 1 191 ? 82.763 0.780 -49.888 1.00 70.88 191 LEU A N 1
ATOM 1547 C CA . LEU A 1 191 ? 82.619 0.765 -48.431 1.00 70.88 191 LEU A CA 1
ATOM 1548 C C . LEU A 1 191 ? 83.827 0.109 -47.737 1.00 70.88 191 LEU A C 1
ATOM 1550 O O . LEU A 1 191 ? 84.315 0.631 -46.738 1.00 70.88 191 LEU A O 1
ATOM 1554 N N . LEU A 1 192 ? 84.372 -0.974 -48.302 1.00 66.38 192 LEU A N 1
ATOM 1555 C CA . LEU A 1 192 ? 85.581 -1.640 -47.797 1.00 66.38 192 LEU A CA 1
ATOM 1556 C C . LEU A 1 192 ? 86.848 -0.782 -47.949 1.00 66.38 192 LEU A C 1
ATOM 1558 O O . LEU A 1 192 ? 87.662 -0.729 -47.029 1.00 66.38 192 LEU A O 1
ATOM 1562 N N . ILE A 1 193 ? 87.008 -0.068 -49.068 1.00 67.81 193 ILE A N 1
ATOM 1563 C CA . ILE A 1 193 ? 88.156 0.831 -49.291 1.00 67.81 193 ILE A CA 1
ATOM 1564 C C . ILE A 1 193 ? 88.064 2.080 -48.397 1.00 67.81 193 ILE A C 1
ATOM 1566 O O . ILE A 1 193 ? 89.087 2.571 -47.920 1.00 67.81 193 ILE A O 1
ATOM 1570 N N . GLY A 1 194 ? 86.853 2.576 -48.123 1.00 60.25 194 GLY A N 1
ATOM 1571 C CA . GLY A 1 194 ? 86.629 3.707 -47.219 1.00 60.25 194 GLY A CA 1
ATOM 1572 C C . GLY A 1 194 ? 86.992 3.414 -45.758 1.00 60.25 194 GLY A C 1
ATOM 1573 O O . GLY A 1 194 ? 87.503 4.294 -45.070 1.00 60.25 194 GLY A O 1
ATOM 1574 N N . ILE A 1 195 ? 86.798 2.174 -45.297 1.00 59.22 195 ILE A N 1
ATOM 1575 C CA . ILE A 1 195 ? 87.112 1.757 -43.919 1.00 59.22 195 ILE A CA 1
ATOM 1576 C C . ILE A 1 195 ? 88.625 1.531 -43.717 1.00 59.22 195 ILE A C 1
ATOM 1578 O O . ILE A 1 195 ? 89.139 1.772 -42.629 1.00 59.22 195 ILE A O 1
ATOM 1582 N N . GLY A 1 196 ? 89.373 1.160 -44.763 1.00 55.88 196 GLY A N 1
ATOM 1583 C CA . GLY A 1 196 ? 90.825 0.928 -44.690 1.00 55.88 196 GLY A CA 1
ATOM 1584 C C . GLY A 1 196 ? 91.710 2.183 -44.649 1.00 55.88 196 GLY A C 1
ATOM 1585 O O . GLY A 1 196 ? 92.926 2.052 -44.581 1.00 55.88 196 GLY A O 1
ATOM 1586 N N . ARG A 1 197 ? 91.136 3.393 -44.718 1.00 52.72 197 ARG A N 1
ATOM 1587 C CA . ARG A 1 197 ? 91.883 4.669 -44.700 1.00 52.72 197 ARG A CA 1
ATOM 1588 C C . ARG A 1 197 ? 91.744 5.444 -43.380 1.00 52.72 197 ARG A C 1
ATOM 1590 O O . ARG A 1 197 ? 92.187 6.588 -43.305 1.00 52.72 197 ARG A O 1
ATOM 1597 N N . LEU A 1 198 ? 91.117 4.834 -42.369 1.00 54.06 19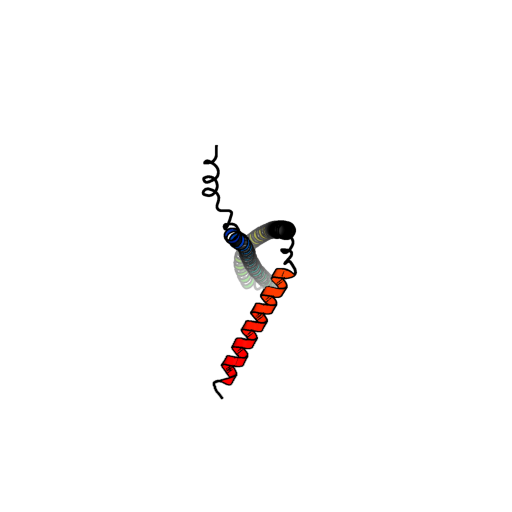8 LEU A N 1
ATOM 1598 C CA . LEU A 1 198 ? 90.882 5.418 -41.040 1.00 54.06 198 LEU A CA 1
ATOM 1599 C C . LEU A 1 198 ? 91.423 4.560 -39.872 1.00 54.06 198 LEU A C 1
ATOM 1601 O O . LEU A 1 198 ? 91.054 4.796 -38.723 1.00 54.06 198 LEU A O 1
ATOM 1605 N N . LEU A 1 199 ? 92.302 3.599 -40.170 1.00 49.16 199 LEU A N 1
ATOM 1606 C CA . LEU A 1 199 ? 93.173 2.877 -39.232 1.00 49.16 199 LEU A CA 1
ATOM 1607 C C . LEU A 1 199 ? 94.621 3.012 -39.711 1.00 49.16 199 LEU A C 1
ATOM 1609 O O . LEU A 1 199 ? 95.510 3.077 -38.836 1.00 49.16 199 LEU A O 1
#

Mean predicted aligned error: 17.34 Å

Nearest PDB structures (foldseek):
  6zvs-assembly1_A  TM=7.774E-01  e=1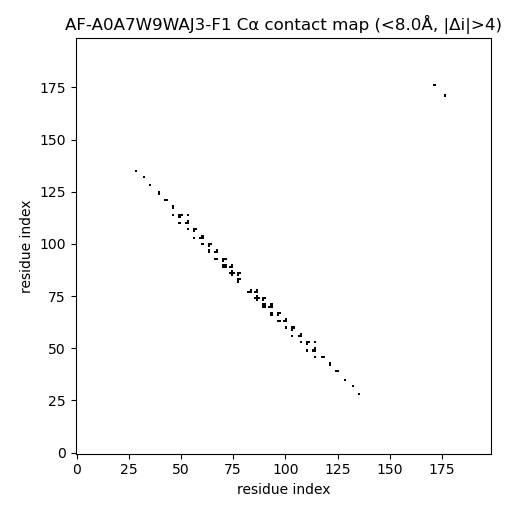.400E-03  Nostoc punctiforme
  8qbr-assembly1_A  TM=6.349E-01  e=1.680E-03  Nostoc punctiforme
  8qbw-assembly1_A  TM=6.436E-01  e=1.785E-03  Nostoc punctiforme
  8qhw-assembly1_E  TM=7.243E-01  e=6.800E-03  Synechocystis sp. PCC 6803
  9eon-assembly1_A  TM=7.238E-01  e=2.294E-02  Synechocystis sp. PCC 6803

Foldseek 3Di:
DPDDPPPVPPPDDPDDPDVVVVVVVVVVLVVVLVVLVVVLVVLVVVLVVLVVVLVVLVVVLVVLVVLLVVLVVVLVVCVVVVVPVSSVVSVVVSVVSVVVNVVSVVVSVVSVVVSVVSVVVSVVSVVVVVVVVVVSVVVVVVVVVVVVVVVVVVVVVVVVVVVVPPDPDPPPPPVNVVVVVVVVVVVVVVVVVVVVVPD

Organism: Armatimonas rosea (NCBI:txid685828)

Secondary structure (DSSP, 8-state):
--SSSSSTTSS------HHHHHHHHHHHHHHHHHHHHHHHHHHHHHHHHHHHHHHHHHHHHHHHHHHHHHHHHHHHHHHHTT-HHHHHHHHHHHHHHHHHHHHHHHHHHHHHHHHHHHHHHHHHHHHHHHHHHHHHHHHHHHHHHHHHHHHHHHHHHHHHHHHH---------HHHHHHHHHHHHHHHHHHHHHHTT--

Sequence (199 aa):
MQRHLALLLYLFPLPQRRSREERSADQLLDLAKKRLDELHARHREQAVIALTQKNNLQSQVDDLQKTVQNLQEKAEAAVRKGENALADKLLREKQSYELSLRSAEETLQQAVETGEQVKRALDREEEQVRAKTAQILALQLEWKGTQIEEAMQEQLESMGLWHLTQEPAPRIDRQTARELVGFLLLLVLVLLIGIGRLL